Protein AF-A0A7S0AV33-F1 (afdb_monomer)

Structure (mmCIF, N/CA/C/O backbone):
data_AF-A0A7S0AV33-F1
#
_entry.id   AF-A0A7S0AV33-F1
#
loop_
_atom_site.group_PDB
_atom_site.id
_atom_site.type_symbol
_atom_site.label_atom_id
_atom_site.label_alt_id
_atom_site.label_comp_id
_atom_site.label_asym_id
_atom_site.label_entity_id
_atom_site.label_seq_id
_atom_site.pdbx_PDB_ins_code
_atom_site.Cartn_x
_atom_site.Cartn_y
_atom_site.Cartn_z
_atom_site.occupancy
_atom_site.B_iso_or_equiv
_atom_site.auth_seq_id
_atom_site.auth_comp_id
_atom_site.auth_asym_id
_atom_site.auth_atom_id
_atom_site.pdbx_PDB_model_num
ATOM 1 N N . GLY A 1 1 ? 4.029 -27.496 -44.729 1.00 34.06 1 GLY A N 1
ATOM 2 C CA . GLY A 1 1 ? 2.811 -27.668 -43.922 1.00 34.06 1 GLY A CA 1
ATOM 3 C C . GLY A 1 1 ? 3.208 -28.128 -42.543 1.00 34.06 1 GLY A C 1
ATOM 4 O O . GLY A 1 1 ? 3.910 -29.123 -42.445 1.00 34.06 1 GLY A O 1
ATOM 5 N N . LEU A 1 2 ? 2.814 -27.385 -41.512 1.00 21.17 2 LEU A N 1
ATOM 6 C CA . LEU A 1 2 ? 2.958 -27.774 -40.111 1.00 21.17 2 LEU A CA 1
ATOM 7 C C . LEU A 1 2 ? 1.644 -27.406 -39.417 1.00 21.17 2 LEU A C 1
ATOM 9 O O . LEU A 1 2 ? 1.303 -26.230 -39.329 1.00 21.17 2 LEU A O 1
ATOM 13 N N . SER A 1 3 ? 0.883 -28.421 -39.009 1.00 29.19 3 SER A N 1
ATOM 14 C CA . SER A 1 3 ? -0.286 -28.272 -38.143 1.00 29.19 3 SER A CA 1
ATOM 15 C C . SER A 1 3 ? 0.154 -28.405 -36.690 1.00 29.19 3 SER A C 1
ATOM 17 O O . SER A 1 3 ? 0.912 -29.322 -36.371 1.00 29.19 3 SER A O 1
ATOM 19 N N . MET A 1 4 ? -0.365 -27.555 -35.809 1.00 23.97 4 MET A N 1
ATOM 20 C CA . MET A 1 4 ? -0.193 -27.688 -34.364 1.00 23.97 4 MET A CA 1
ATOM 21 C C . MET A 1 4 ? -1.572 -27.745 -33.702 1.00 23.97 4 MET A C 1
ATOM 23 O O . MET A 1 4 ? -2.457 -26.956 -34.024 1.00 23.97 4 MET A O 1
ATOM 27 N N . SER A 1 5 ? -1.748 -28.746 -32.842 1.00 29.81 5 SER A N 1
ATOM 28 C CA . SER A 1 5 ? -2.994 -29.113 -32.163 1.00 29.81 5 SER A CA 1
ATOM 29 C C . SER A 1 5 ? -3.235 -28.260 -30.914 1.00 29.81 5 SER A C 1
ATOM 31 O O . SER A 1 5 ? -2.309 -28.024 -30.143 1.00 29.81 5 SER A O 1
ATOM 33 N N . LEU A 1 6 ? -4.495 -27.880 -30.683 1.00 31.56 6 LEU A N 1
ATOM 34 C CA . LEU A 1 6 ? -5.004 -27.293 -29.441 1.00 31.56 6 LEU A CA 1
ATOM 35 C C . LEU A 1 6 ? -5.687 -28.387 -28.611 1.00 31.56 6 LEU A C 1
ATOM 37 O O . LEU A 1 6 ? -6.738 -28.892 -28.999 1.00 31.56 6 LEU A O 1
ATOM 41 N N . THR A 1 7 ? -5.126 -28.728 -27.453 1.00 40.25 7 THR A N 1
ATOM 42 C CA . THR A 1 7 ? -5.822 -29.503 -26.417 1.00 40.25 7 THR A CA 1
ATOM 43 C C . THR A 1 7 ? -6.121 -28.578 -25.248 1.00 40.25 7 THR A C 1
ATOM 45 O O . THR A 1 7 ? -5.232 -28.332 -24.442 1.00 40.25 7 THR A O 1
ATOM 48 N N . GLU A 1 8 ? -7.338 -28.022 -25.221 1.00 35.53 8 GLU A N 1
ATOM 49 C CA . GLU A 1 8 ? -8.191 -27.772 -24.040 1.00 35.53 8 GLU A CA 1
ATOM 50 C C . GLU A 1 8 ? -9.262 -26.701 -24.334 1.00 35.53 8 GLU A C 1
ATOM 52 O O . GLU A 1 8 ? -9.032 -25.721 -25.042 1.00 35.53 8 GLU A O 1
ATOM 57 N N . CYS A 1 9 ? -10.474 -26.922 -23.814 1.00 35.06 9 CYS A N 1
ATOM 58 C CA . CYS A 1 9 ? -11.653 -26.088 -24.055 1.00 35.06 9 CYS A CA 1
ATOM 59 C C . CYS A 1 9 ? -11.474 -24.645 -23.542 1.00 35.06 9 CYS A C 1
ATOM 61 O O . CYS A 1 9 ? -11.146 -24.461 -22.365 1.00 35.06 9 CYS A O 1
ATOM 63 N N . PRO A 1 10 ? -11.812 -23.608 -24.334 1.00 37.78 10 PRO A N 1
ATOM 64 C CA . PRO A 1 10 ? -11.909 -22.249 -23.816 1.00 37.78 10 PRO A CA 1
ATOM 65 C C . PRO A 1 10 ? -13.084 -22.157 -22.829 1.00 37.78 10 PRO A C 1
ATOM 67 O O . PRO A 1 10 ? -14.251 -22.239 -23.212 1.00 37.78 10 PRO A O 1
ATOM 70 N N . ARG A 1 11 ? -12.791 -21.989 -21.534 1.00 33.50 11 ARG A N 1
ATOM 71 C CA . ARG A 1 11 ? -13.805 -21.628 -20.532 1.00 33.50 11 ARG A CA 1
ATOM 72 C C . ARG A 1 11 ? -14.056 -20.125 -20.595 1.00 33.50 11 ARG A C 1
ATOM 74 O O . ARG A 1 11 ? -13.209 -19.334 -20.189 1.00 33.50 11 ARG A O 1
ATOM 81 N N . ILE A 1 12 ? -15.237 -19.744 -21.072 1.00 38.09 12 ILE A N 1
ATOM 82 C CA . ILE A 1 12 ? -15.720 -18.361 -21.048 1.00 38.09 12 ILE A CA 1
ATOM 83 C C . ILE A 1 12 ? -16.264 -18.075 -19.640 1.00 38.09 12 ILE A C 1
ATOM 85 O O . ILE A 1 12 ? -17.436 -18.290 -19.348 1.00 38.09 12 ILE A O 1
ATOM 89 N N . GLY A 1 13 ? -15.377 -17.646 -18.741 1.00 40.53 13 GLY A N 1
ATOM 90 C CA . GLY A 1 13 ? -15.744 -16.799 -17.603 1.00 40.53 13 GLY A CA 1
ATOM 91 C C . GLY A 1 13 ? -15.725 -15.327 -18.028 1.00 40.53 13 GLY A C 1
ATOM 92 O O . GLY A 1 13 ? -15.300 -15.011 -19.136 1.00 40.53 13 GLY A O 1
ATOM 93 N N . SER A 1 14 ? -16.126 -14.408 -17.149 1.00 28.97 14 SER A N 1
ATOM 94 C CA . SER A 1 14 ? -16.150 -12.945 -17.367 1.00 28.97 14 SER A CA 1
ATOM 95 C C . SER A 1 14 ? -14.784 -12.288 -17.674 1.00 28.97 14 SER A C 1
ATOM 97 O O . SER A 1 14 ? -14.669 -11.065 -17.692 1.00 28.97 14 SER A O 1
ATOM 99 N N . THR A 1 15 ? -13.745 -13.079 -17.943 1.00 33.59 15 THR A N 1
ATOM 100 C CA . THR A 1 15 ? -12.406 -12.660 -18.353 1.00 33.59 15 THR A CA 1
ATOM 101 C C . THR A 1 15 ? -11.917 -13.546 -19.506 1.00 33.59 15 THR A C 1
ATOM 103 O O . THR A 1 15 ? -11.514 -14.693 -19.319 1.00 33.59 15 THR A O 1
ATOM 106 N N . LEU A 1 16 ? -11.934 -13.015 -20.733 1.00 38.81 16 LEU A N 1
ATOM 107 C CA . LEU A 1 16 ? -11.324 -13.666 -21.893 1.00 38.81 16 LEU A CA 1
ATOM 108 C C . LEU A 1 16 ? -9.798 -13.503 -21.793 1.00 38.81 16 LEU A C 1
ATOM 110 O O . LEU A 1 16 ? -9.252 -12.443 -22.085 1.00 38.81 16 LEU A O 1
ATOM 114 N N . SER A 1 17 ? -9.105 -14.538 -21.317 1.00 41.84 17 SER A N 1
ATOM 115 C CA . SER A 1 17 ? -7.640 -14.603 -21.314 1.00 41.84 17 SER A CA 1
ATOM 116 C C . SER A 1 17 ? -7.197 -15.554 -22.416 1.00 41.84 17 SER A C 1
ATOM 118 O O . SER A 1 17 ? -7.321 -16.766 -22.270 1.00 41.84 17 SER A O 1
ATOM 120 N N . VAL A 1 18 ? -6.650 -15.017 -23.505 1.00 45.38 18 VAL A N 1
ATOM 121 C CA . VAL A 1 18 ? -5.918 -15.829 -24.483 1.00 45.38 18 VAL A CA 1
ATOM 122 C C . VAL A 1 18 ? -4.533 -16.117 -23.894 1.00 45.38 18 VAL A C 1
ATOM 124 O O . VAL A 1 18 ? -3.805 -15.196 -23.511 1.00 45.38 18 VAL A O 1
ATOM 127 N N . PHE A 1 19 ? -4.220 -17.398 -23.698 1.00 42.81 19 PHE A N 1
ATOM 128 C CA . PHE A 1 19 ? -3.045 -17.848 -22.942 1.00 42.81 19 PHE A CA 1
ATOM 129 C C . PHE A 1 19 ? -1.762 -17.954 -23.778 1.00 42.81 19 PHE A C 1
ATOM 131 O O . PHE A 1 19 ? -0.689 -18.050 -23.187 1.00 42.81 19 PHE A O 1
ATOM 138 N N . ASP A 1 20 ? -1.843 -17.853 -25.107 1.00 52.41 20 ASP A N 1
ATOM 139 C CA . ASP A 1 20 ? -0.677 -17.858 -25.995 1.00 52.41 20 ASP A CA 1
ATOM 140 C C . ASP A 1 20 ? -0.909 -16.989 -27.245 1.00 52.41 20 ASP A C 1
ATOM 142 O O . ASP A 1 20 ? -2.047 -16.642 -27.566 1.00 52.41 20 ASP A O 1
ATOM 146 N N . SER A 1 21 ? 0.166 -16.581 -27.926 1.00 56.47 21 SER A N 1
ATOM 147 C CA . SER A 1 21 ? 0.081 -15.769 -29.144 1.00 56.47 21 SER A CA 1
ATOM 148 C C . SER A 1 21 ? -0.714 -16.508 -30.217 1.00 56.47 21 SER A C 1
ATOM 150 O O . SER A 1 21 ? -0.334 -17.608 -30.612 1.00 56.47 21 SER A O 1
ATOM 152 N N . PHE A 1 22 ? -1.782 -15.893 -30.719 1.00 62.91 22 PHE A N 1
ATOM 153 C CA . PHE A 1 22 ? -2.463 -16.356 -31.921 1.00 62.91 22 PHE A CA 1
ATOM 154 C C . PHE A 1 22 ? -2.150 -15.381 -33.053 1.00 62.91 22 PHE A C 1
ATOM 156 O O . PHE A 1 22 ? -2.257 -14.166 -32.887 1.00 62.91 22 PHE A O 1
ATOM 163 N N . CYS A 1 23 ? -1.733 -15.915 -34.195 1.00 68.31 23 CYS A N 1
ATOM 164 C CA . CYS A 1 23 ? -1.549 -15.139 -35.411 1.00 68.31 23 CYS A CA 1
ATOM 165 C C . CYS A 1 23 ? -2.767 -15.386 -36.297 1.00 68.31 23 CYS A C 1
ATOM 167 O O . CYS A 1 23 ? -3.032 -16.529 -36.664 1.00 68.31 23 CYS A O 1
ATOM 169 N N . ILE A 1 24 ? -3.503 -14.328 -36.630 1.00 78.56 24 ILE A N 1
ATOM 170 C CA . ILE A 1 24 ? -4.486 -14.374 -37.712 1.00 78.56 24 ILE A CA 1
ATOM 171 C C . ILE A 1 24 ? -3.727 -13.993 -38.981 1.00 78.56 24 ILE A C 1
ATOM 173 O O . ILE A 1 24 ? -3.181 -12.895 -39.054 1.00 78.56 24 ILE A O 1
ATOM 177 N N . GLY A 1 25 ? -3.630 -14.914 -39.940 1.00 73.56 25 GLY A N 1
ATOM 178 C CA . GLY A 1 25 ? -3.071 -14.591 -41.251 1.00 73.56 25 GLY A CA 1
ATOM 179 C C . GLY A 1 25 ? -3.944 -13.576 -41.990 1.00 73.56 25 GLY A C 1
ATOM 180 O O . GLY A 1 25 ? -5.136 -13.455 -41.714 1.00 73.56 25 GLY A O 1
ATOM 181 N N . GLU A 1 26 ? -3.367 -12.860 -42.948 1.00 76.00 26 GLU A N 1
ATOM 182 C CA . GLU A 1 26 ? -4.120 -11.938 -43.800 1.00 76.00 26 GLU A CA 1
ATOM 183 C C . GLU A 1 26 ? -5.315 -12.657 -44.457 1.00 76.00 26 GLU A C 1
ATOM 185 O O . GLU A 1 26 ? -5.186 -13.773 -44.966 1.00 76.00 26 GLU A O 1
ATOM 190 N N . GLY A 1 27 ? -6.509 -12.064 -44.358 1.00 81.44 27 GLY A N 1
ATOM 191 C CA . GLY A 1 27 ? -7.757 -12.655 -44.856 1.00 81.44 27 GLY A CA 1
ATOM 192 C C . GLY A 1 27 ? -8.298 -13.844 -44.048 1.00 81.44 27 GLY A C 1
ATOM 193 O O . GLY A 1 27 ? -9.350 -14.385 -44.392 1.00 81.44 27 GLY A O 1
ATOM 194 N N . GLN A 1 28 ? -7.629 -14.263 -42.969 1.00 85.62 28 GLN A N 1
ATOM 195 C CA . GLN A 1 28 ? -8.148 -15.299 -42.081 1.00 85.62 28 GLN A CA 1
ATOM 196 C C . GLN A 1 28 ? -9.121 -14.705 -41.062 1.00 85.62 28 GLN A C 1
ATOM 198 O O . GLN A 1 28 ? -8.945 -13.598 -40.552 1.00 85.62 28 GLN A O 1
ATOM 203 N N . ALA A 1 29 ? -10.159 -15.475 -40.745 1.00 89.69 29 ALA A N 1
ATOM 204 C CA . ALA A 1 29 ? -11.128 -15.120 -39.725 1.00 89.69 29 ALA A CA 1
ATOM 205 C C . ALA A 1 29 ? -11.358 -16.307 -38.788 1.00 89.69 29 ALA A C 1
ATOM 207 O O . ALA A 1 29 ? -11.578 -17.436 -39.231 1.00 89.69 29 ALA A O 1
ATOM 208 N N . ILE A 1 30 ? -11.327 -16.048 -37.485 1.00 88.88 30 ILE A N 1
ATOM 209 C CA . ILE A 1 30 ? -11.656 -17.027 -36.454 1.00 88.88 30 ILE A CA 1
ATOM 210 C C . ILE A 1 30 ? -13.161 -16.951 -36.221 1.00 88.88 30 ILE A C 1
ATOM 212 O O . ILE A 1 30 ? -13.663 -15.974 -35.667 1.00 88.88 30 ILE A O 1
ATOM 216 N N . LYS A 1 31 ? -13.881 -17.989 -36.645 1.00 90.50 31 LYS A N 1
ATOM 217 C CA . LYS A 1 31 ? -15.324 -18.109 -36.424 1.00 90.50 31 LYS A CA 1
ATOM 218 C C . LYS A 1 31 ? -15.596 -18.859 -35.123 1.00 90.50 31 LYS A C 1
ATOM 220 O O . LYS A 1 31 ? -15.084 -19.951 -34.899 1.00 90.50 31 LYS A O 1
ATOM 225 N N . MET A 1 32 ? -16.433 -18.270 -34.289 1.00 88.50 32 MET A N 1
ATOM 226 C CA . MET A 1 32 ? -16.989 -18.821 -33.060 1.00 88.50 32 MET A CA 1
ATOM 227 C C . MET A 1 32 ? -18.525 -18.765 -33.162 1.00 88.50 32 MET A C 1
ATOM 229 O O . MET A 1 32 ? -19.055 -17.998 -33.968 1.00 88.50 32 MET A O 1
ATOM 233 N N . PRO A 1 33 ? -19.283 -19.555 -32.382 1.00 89.94 33 PRO A N 1
ATOM 234 C CA . PRO A 1 33 ? -20.743 -19.478 -32.394 1.00 89.94 33 PRO A CA 1
ATOM 235 C C . PRO A 1 33 ? -21.231 -18.046 -32.108 1.00 89.94 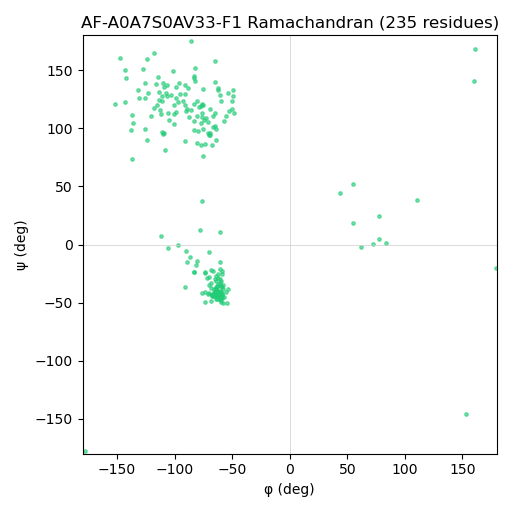33 PRO A C 1
ATOM 237 O O . PRO A 1 33 ? -21.047 -17.532 -31.006 1.00 89.94 33 PRO A O 1
ATOM 240 N N . GLY A 1 34 ? -21.807 -17.392 -33.122 1.00 86.88 34 GLY A N 1
ATOM 241 C CA . GLY A 1 34 ? -22.296 -16.010 -33.048 1.00 86.88 34 GLY A CA 1
ATOM 242 C C . GLY A 1 34 ? -21.224 -14.917 -33.126 1.00 86.88 34 GLY A C 1
ATOM 243 O O . GLY A 1 34 ? -21.576 -13.750 -33.001 1.00 86.88 34 GLY A O 1
ATOM 244 N N . TRP A 1 35 ? -19.946 -15.249 -33.342 1.00 89.44 35 TRP A N 1
ATOM 245 C CA . TRP A 1 35 ? -18.842 -14.281 -33.347 1.00 89.44 35 TRP A CA 1
ATOM 246 C C . TRP A 1 35 ? -17.794 -14.589 -34.416 1.00 89.44 35 TRP A C 1
ATOM 248 O O . TRP A 1 35 ? -17.447 -15.739 -34.651 1.00 89.44 35 TRP A O 1
ATOM 258 N N . THR A 1 36 ? -17.226 -13.559 -35.026 1.00 91.56 36 THR A N 1
ATOM 259 C CA . THR A 1 36 ? -16.115 -13.655 -35.972 1.00 91.56 36 THR A CA 1
ATOM 260 C C . THR A 1 36 ? -15.038 -12.650 -35.583 1.00 91.56 36 THR A C 1
ATOM 262 O O . THR A 1 36 ? -15.318 -11.465 -35.424 1.00 91.56 36 THR A O 1
ATOM 265 N N . LEU A 1 37 ? -13.811 -13.134 -35.411 1.00 90.94 37 LEU A N 1
ATOM 266 C CA . LEU A 1 37 ? -12.607 -12.322 -35.252 1.00 90.94 37 LEU A CA 1
ATOM 267 C C . LEU A 1 37 ? -11.884 -12.251 -36.589 1.00 90.94 37 LEU A C 1
ATOM 269 O O . LEU A 1 37 ? -11.550 -13.299 -37.137 1.00 90.94 37 LEU A O 1
ATOM 273 N N . SER A 1 38 ? -11.587 -11.059 -37.088 1.00 91.75 38 SER A N 1
ATOM 274 C CA . SER A 1 38 ? -10.819 -10.893 -38.324 1.00 91.75 38 SER A CA 1
ATOM 275 C C . SER A 1 38 ? -9.872 -9.703 -38.245 1.00 91.75 38 SER A C 1
ATOM 277 O O . SER A 1 38 ? -10.148 -8.714 -37.562 1.00 91.75 38 SER A O 1
ATOM 279 N N . TRP A 1 39 ? -8.759 -9.803 -38.967 1.00 89.00 39 TRP A N 1
ATOM 280 C CA . TRP A 1 39 ? -7.891 -8.669 -39.259 1.00 89.00 39 TRP A CA 1
ATOM 281 C C . TRP A 1 39 ? -8.311 -8.051 -40.592 1.00 89.00 39 TRP A C 1
ATOM 283 O O . TRP A 1 39 ? -8.371 -8.750 -41.603 1.00 89.00 39 TRP A O 1
ATOM 293 N N . ASP A 1 40 ? -8.630 -6.760 -40.578 1.00 87.19 40 ASP A N 1
ATOM 294 C CA . ASP A 1 40 ? -8.923 -5.975 -41.774 1.00 87.19 40 ASP A CA 1
ATOM 295 C C . ASP A 1 40 ? -7.684 -5.152 -42.126 1.00 87.19 40 ASP A C 1
ATOM 297 O O . ASP A 1 40 ? -7.377 -4.160 -41.458 1.00 87.19 40 ASP A O 1
ATOM 301 N N . ASP A 1 41 ? -6.965 -5.598 -43.154 1.00 85.38 41 ASP A N 1
ATOM 302 C CA . ASP A 1 41 ? -5.699 -4.996 -43.563 1.00 85.38 41 ASP A CA 1
ATOM 303 C C . ASP A 1 41 ? -5.879 -3.586 -44.144 1.00 85.38 41 ASP A C 1
ATOM 305 O O . ASP A 1 41 ? -5.065 -2.698 -43.888 1.00 85.38 41 ASP A O 1
ATOM 309 N N . ALA A 1 42 ? -7.003 -3.327 -44.820 1.00 87.31 42 ALA A N 1
ATOM 310 C CA . ALA A 1 42 ? -7.289 -2.013 -45.392 1.00 87.31 42 ALA A CA 1
ATOM 311 C C . ALA A 1 42 ? -7.442 -0.943 -44.304 1.00 87.31 42 ALA A C 1
ATOM 313 O O . ALA A 1 42 ? -7.012 0.197 -44.470 1.00 87.31 42 ALA A O 1
ATOM 314 N N . LEU A 1 43 ? -8.041 -1.321 -43.173 1.00 83.94 43 LEU A N 1
ATOM 315 C CA . LEU A 1 43 ? -8.242 -0.434 -42.029 1.00 83.94 43 LEU A CA 1
ATOM 316 C C . LEU A 1 43 ? -7.162 -0.583 -40.949 1.00 83.94 43 LEU A C 1
ATOM 318 O O . LEU A 1 43 ? -7.240 0.110 -39.932 1.00 83.94 43 LEU A O 1
ATOM 322 N N . GLN A 1 44 ? -6.190 -1.485 -41.142 1.00 86.69 44 GLN A N 1
ATOM 323 C CA . GLN A 1 44 ? -5.219 -1.901 -40.121 1.00 86.69 44 GLN A CA 1
ATOM 324 C C . GLN A 1 44 ? -5.907 -2.140 -38.767 1.00 86.69 44 GLN A C 1
ATOM 326 O O . GLN A 1 44 ? -5.471 -1.648 -37.721 1.00 86.69 44 GLN A O 1
ATOM 331 N N . SER A 1 45 ? -7.058 -2.820 -38.804 1.00 84.75 45 SER A N 1
ATOM 332 C CA . SER A 1 45 ? -7.971 -2.905 -37.665 1.00 84.75 45 SER A CA 1
ATOM 333 C C . SER A 1 45 ? -8.299 -4.340 -37.297 1.00 84.75 45 SER A C 1
ATOM 335 O O . SER A 1 45 ? -8.561 -5.191 -38.148 1.00 84.75 45 SER A O 1
ATOM 337 N N . PHE A 1 46 ? -8.335 -4.594 -35.994 1.00 86.00 46 PHE A N 1
ATOM 338 C CA . PHE A 1 46 ? -8.810 -5.855 -35.453 1.00 86.00 46 PHE A CA 1
ATOM 339 C C . PHE A 1 46 ? -10.311 -5.748 -35.180 1.00 86.00 46 PHE A C 1
ATOM 341 O O . PHE A 1 46 ? -10.734 -4.893 -34.396 1.00 86.00 46 PHE A O 1
ATOM 348 N N . GLN A 1 47 ? -11.114 -6.596 -35.825 1.00 89.44 47 GLN A N 1
ATOM 349 C CA . GLN A 1 47 ? -12.574 -6.525 -35.777 1.00 89.44 47 GLN A CA 1
ATOM 350 C C . GLN A 1 47 ? -13.168 -7.736 -35.059 1.00 89.44 47 GLN A C 1
ATOM 352 O O . GLN A 1 47 ? -12.850 -8.887 -35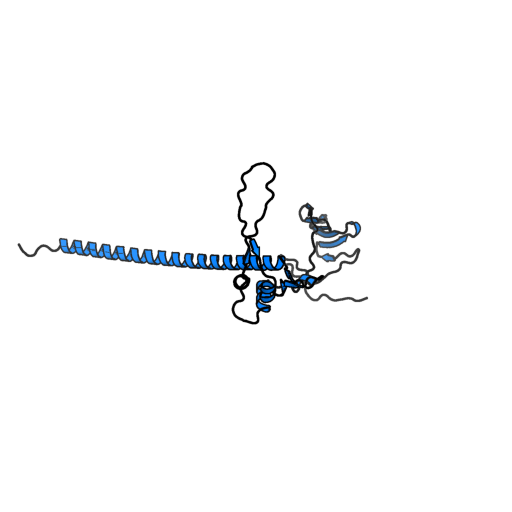.360 1.00 89.44 47 GLN A O 1
ATOM 357 N N . PHE A 1 48 ? -14.077 -7.453 -34.129 1.00 90.25 48 PHE A N 1
ATOM 358 C CA . PHE A 1 48 ? -14.967 -8.427 -33.515 1.00 90.25 48 PHE A CA 1
ATOM 359 C C . PHE A 1 48 ? -16.356 -8.202 -34.108 1.00 90.25 48 PHE A C 1
ATOM 361 O O . PHE A 1 48 ? -16.962 -7.158 -33.868 1.00 90.25 48 PHE A O 1
ATOM 368 N N . VAL A 1 49 ? -16.854 -9.162 -34.884 1.00 91.00 49 VAL A N 1
ATOM 369 C CA . VAL A 1 49 ? -18.178 -9.113 -35.516 1.00 91.00 49 VAL A CA 1
ATOM 370 C C . VAL A 1 49 ? -19.066 -10.167 -34.865 1.00 91.00 49 VAL A C 1
ATOM 372 O O . VAL A 1 49 ? -18.813 -11.359 -35.000 1.00 91.00 49 VAL A O 1
ATOM 375 N N . GLY A 1 50 ? -20.087 -9.744 -34.130 1.00 89.81 50 GLY A N 1
ATOM 376 C CA . GLY A 1 50 ? -21.132 -10.624 -33.618 1.00 89.81 50 GLY A CA 1
ATOM 377 C C . GLY A 1 50 ? -22.261 -10.760 -34.638 1.00 89.81 50 GLY A C 1
ATOM 378 O O . GLY A 1 50 ? -22.708 -9.752 -35.172 1.00 89.81 50 GLY A O 1
ATOM 379 N N . ASN A 1 51 ? -22.748 -11.972 -34.889 1.00 87.88 51 ASN A N 1
ATOM 380 C CA . ASN A 1 51 ? -23.958 -12.199 -35.680 1.00 87.88 51 ASN A CA 1
ATOM 381 C C . ASN A 1 51 ? -25.050 -12.724 -34.745 1.00 87.88 51 ASN A C 1
ATOM 383 O O . ASN A 1 51 ? -25.086 -13.909 -34.405 1.00 87.88 51 ASN A O 1
ATOM 387 N N . PHE A 1 52 ? -25.902 -11.810 -34.284 1.00 83.38 52 PHE A N 1
ATOM 388 C CA . PHE A 1 52 ? -27.027 -12.114 -33.406 1.00 83.38 52 PHE A CA 1
ATOM 389 C C . PHE A 1 52 ? -28.316 -11.680 -34.096 1.00 83.38 52 PHE A C 1
ATOM 391 O O . PHE A 1 52 ? -28.572 -10.493 -34.255 1.00 83.38 52 PHE A O 1
ATOM 398 N N . GLY A 1 53 ? -29.138 -12.648 -34.508 1.00 83.81 53 GLY A N 1
ATOM 399 C CA . GLY A 1 53 ? -30.429 -12.362 -35.141 1.00 83.81 53 GLY A CA 1
ATOM 400 C C . GLY A 1 53 ? -30.346 -11.932 -36.611 1.00 83.81 53 GLY A C 1
ATOM 401 O O . GLY A 1 53 ? -31.253 -11.260 -37.089 1.00 83.81 53 GLY A O 1
ATOM 402 N N . GLY A 1 54 ? -29.284 -12.312 -37.332 1.00 85.94 54 GLY A N 1
ATOM 403 C CA . GLY A 1 54 ? -29.149 -12.057 -38.772 1.00 85.94 54 GLY A CA 1
ATOM 404 C C . GLY A 1 54 ? -28.622 -10.668 -39.136 1.00 85.94 54 GLY A C 1
ATOM 405 O O . GLY A 1 54 ? -28.467 -10.380 -40.320 1.00 85.94 54 GLY A O 1
ATOM 406 N N . SER A 1 55 ? -28.314 -9.826 -38.147 1.00 87.12 55 SER A N 1
ATOM 407 C CA . SER A 1 55 ? -27.569 -8.584 -38.339 1.00 87.12 55 SER A CA 1
ATOM 408 C C . SER A 1 55 ? -26.144 -8.726 -37.808 1.00 87.12 55 SER A C 1
ATOM 410 O O . SER A 1 55 ? -25.901 -9.281 -36.732 1.00 87.12 55 SER A O 1
ATOM 412 N N . ASP A 1 56 ? -25.192 -8.211 -38.583 1.00 87.94 56 ASP A N 1
ATOM 413 C CA . ASP A 1 56 ? -23.807 -8.102 -38.151 1.00 87.94 56 ASP A CA 1
ATOM 414 C C . ASP A 1 56 ? -23.671 -6.882 -37.234 1.00 87.94 56 ASP A C 1
ATOM 416 O O . ASP A 1 56 ? -23.903 -5.738 -37.630 1.00 87.94 56 ASP A O 1
ATOM 420 N N . PHE A 1 57 ? -23.278 -7.124 -35.990 1.00 86.19 57 PHE A N 1
ATOM 421 C CA . PHE A 1 57 ? -22.974 -6.103 -34.998 1.00 86.19 57 PHE A CA 1
ATOM 422 C C . PHE A 1 57 ? -21.466 -6.080 -34.745 1.00 86.19 57 PHE A C 1
ATOM 424 O O . PHE A 1 57 ? -20.843 -7.128 -34.598 1.00 86.19 57 PHE A O 1
ATOM 431 N N . ARG A 1 58 ? -20.859 -4.890 -34.677 1.00 86.69 58 ARG A N 1
ATOM 432 C CA . ARG A 1 58 ? -19.416 -4.707 -34.432 1.00 86.69 58 ARG A CA 1
ATOM 433 C C . ARG A 1 58 ? -19.177 -4.143 -33.029 1.00 86.69 58 ARG A C 1
ATOM 435 O O . ARG A 1 58 ? -19.018 -2.935 -32.876 1.00 86.69 58 ARG A O 1
ATOM 442 N N . PRO A 1 59 ? -19.189 -4.983 -31.986 1.00 80.75 59 PRO A N 1
ATOM 443 C CA . PRO A 1 59 ? -19.010 -4.537 -30.606 1.00 80.75 59 PRO A CA 1
ATOM 444 C C . PRO A 1 59 ? -17.631 -3.950 -30.333 1.00 80.75 59 PRO A C 1
ATOM 446 O O . PRO A 1 59 ? -17.521 -3.105 -29.447 1.00 80.75 59 PRO A O 1
ATOM 449 N N . LEU A 1 60 ? -16.597 -4.410 -31.047 1.00 83.88 60 LEU A N 1
ATOM 450 C CA . LEU A 1 60 ? -15.223 -3.984 -30.820 1.00 83.88 60 LEU A CA 1
ATOM 451 C C . LEU A 1 60 ? -14.442 -3.871 -32.134 1.00 83.88 60 LEU A C 1
ATOM 453 O O . LEU A 1 60 ? -14.301 -4.850 -32.866 1.00 83.88 60 LEU A O 1
ATOM 457 N N . ALA A 1 61 ? -13.902 -2.685 -32.400 1.00 83.62 61 ALA A N 1
ATOM 458 C CA . ALA A 1 61 ? -12.889 -2.450 -33.423 1.00 83.62 61 ALA A CA 1
ATOM 459 C C . ALA A 1 61 ? -11.688 -1.761 -32.773 1.00 83.62 61 ALA A C 1
ATOM 461 O O . ALA A 1 61 ? -11.860 -0.746 -32.100 1.00 83.62 61 ALA A O 1
ATOM 462 N N . ILE A 1 62 ? -10.489 -2.314 -32.941 1.00 80.81 62 ILE A N 1
ATOM 463 C CA . ILE A 1 62 ? -9.249 -1.746 -32.396 1.00 80.81 62 ILE A CA 1
ATOM 464 C C . ILE A 1 62 ? -8.384 -1.291 -33.568 1.00 80.81 62 ILE A C 1
ATOM 466 O O . ILE A 1 62 ? -8.069 -2.095 -34.444 1.00 80.81 62 ILE A O 1
ATOM 470 N N . THR A 1 63 ? -7.999 -0.019 -33.568 1.00 80.94 63 THR A N 1
ATOM 471 C CA . THR A 1 63 ? -7.065 0.592 -34.519 1.00 80.94 63 THR A CA 1
ATOM 472 C C . THR A 1 63 ? -5.827 1.106 -33.771 1.00 80.94 63 THR A C 1
ATOM 474 O O . THR A 1 63 ? -5.855 1.264 -32.548 1.00 80.94 63 THR A O 1
ATOM 477 N N . PRO A 1 64 ? -4.720 1.417 -34.467 1.00 72.75 64 PRO A N 1
ATOM 478 C CA . PRO A 1 64 ? -3.532 1.987 -33.826 1.00 72.75 64 PRO A CA 1
ATOM 479 C C . PRO A 1 64 ? -3.773 3.336 -33.122 1.00 72.75 64 PRO A C 1
ATOM 481 O O . PRO A 1 64 ? -3.000 3.715 -32.246 1.00 72.75 64 PRO A O 1
ATOM 484 N N . VAL A 1 65 ? -4.834 4.058 -33.504 1.00 75.75 65 VAL A N 1
ATOM 485 C CA . VAL A 1 65 ? -5.158 5.418 -33.025 1.00 75.75 65 VAL A CA 1
ATOM 486 C C . VAL A 1 65 ? -6.333 5.414 -32.027 1.00 75.75 65 VAL A C 1
ATOM 488 O O . VAL A 1 65 ? -6.696 6.447 -31.470 1.00 75.75 65 VAL A O 1
ATOM 491 N N . GLY A 1 66 ? -6.947 4.257 -31.764 1.00 75.69 66 GLY A N 1
ATOM 492 C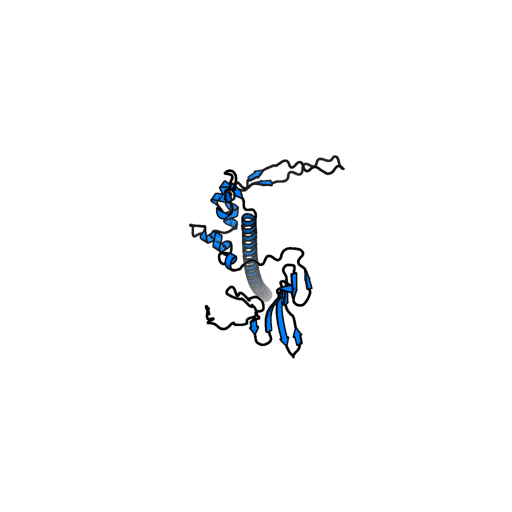 CA . GLY A 1 66 ? -8.085 4.151 -30.850 1.00 75.69 66 GLY A CA 1
ATOM 493 C C . GLY A 1 66 ? -8.990 2.974 -31.180 1.00 75.69 66 GLY A C 1
ATOM 494 O O . GLY A 1 66 ? -8.537 1.922 -31.625 1.00 75.69 66 GLY A O 1
ATOM 495 N N . GLY A 1 67 ? -10.292 3.123 -30.959 1.00 80.44 67 GLY A N 1
ATOM 496 C CA . GLY A 1 67 ? -11.226 2.064 -31.309 1.00 80.44 67 GLY A CA 1
ATOM 497 C C . GLY A 1 67 ? -12.684 2.393 -31.040 1.00 80.44 67 GLY A C 1
ATOM 498 O O . GLY A 1 67 ? -13.048 3.476 -30.580 1.00 80.44 67 GLY A O 1
ATOM 499 N N . GLN A 1 68 ? -13.535 1.415 -31.319 1.00 78.50 68 GLN A N 1
ATOM 500 C CA . GLN A 1 68 ? -14.954 1.458 -31.004 1.00 78.50 68 GLN A CA 1
ATOM 501 C C . GLN A 1 68 ? -15.253 0.324 -30.028 1.00 78.50 68 GLN A C 1
ATOM 503 O O . GLN A 1 68 ? -15.034 -0.824 -30.381 1.00 78.50 68 GLN A O 1
ATOM 508 N N . LEU A 1 69 ? -15.705 0.630 -28.808 1.00 76.25 69 LEU A N 1
ATOM 509 C CA . LEU A 1 69 ? -16.207 -0.347 -27.830 1.00 76.25 69 LEU A CA 1
ATOM 510 C C . LEU A 1 69 ? -17.459 0.246 -27.185 1.00 76.25 69 LEU A C 1
ATOM 512 O O . LEU A 1 69 ? -17.347 1.102 -26.313 1.00 76.25 69 LEU A O 1
ATOM 516 N N . HIS A 1 70 ? -18.647 -0.146 -27.658 1.00 61.84 70 HIS A N 1
ATOM 517 C CA . HIS A 1 70 ? -19.934 0.451 -27.242 1.00 61.84 70 HIS A CA 1
ATOM 518 C C . HIS A 1 70 ? -20.032 1.992 -27.401 1.00 61.84 70 HIS A C 1
ATOM 520 O O . HIS A 1 70 ? -20.897 2.633 -26.810 1.00 61.84 70 HIS A O 1
ATOM 526 N N . GLY A 1 71 ? -19.161 2.581 -28.223 1.00 67.94 71 GLY A N 1
ATOM 527 C CA . GLY A 1 71 ? -18.986 4.018 -28.440 1.00 67.94 71 GLY A CA 1
ATOM 528 C C . GLY A 1 71 ? -17.613 4.284 -29.065 1.00 67.94 71 GLY A C 1
ATOM 529 O O . GLY A 1 71 ? -16.787 3.372 -29.135 1.00 67.94 71 GLY A O 1
ATOM 530 N N . THR A 1 72 ? -17.359 5.497 -29.554 1.00 65.44 72 THR A N 1
ATOM 531 C CA . THR A 1 72 ? -16.034 5.900 -30.059 1.00 65.44 72 THR A CA 1
ATOM 532 C C . THR A 1 72 ? -15.150 6.325 -28.894 1.00 65.44 72 THR A C 1
ATOM 534 O O . THR A 1 72 ? -15.499 7.268 -28.184 1.00 65.44 72 THR A O 1
ATOM 537 N N . TRP A 1 73 ? -14.005 5.669 -28.705 1.00 70.00 73 TRP A N 1
ATOM 538 C CA . TRP A 1 73 ? -12.965 6.156 -27.802 1.00 70.00 73 TRP A CA 1
ATOM 539 C C . TRP A 1 73 ? -11.755 6.588 -28.631 1.00 70.00 73 TRP A C 1
ATOM 541 O O . TRP A 1 73 ? -11.222 5.822 -29.436 1.00 70.00 73 TRP A O 1
ATOM 551 N N . SER A 1 74 ? -11.347 7.842 -28.457 1.00 64.44 74 SER A N 1
ATOM 552 C CA . SER A 1 74 ? -10.114 8.382 -29.022 1.00 64.44 74 SER A CA 1
ATOM 553 C C . SER A 1 74 ? -9.032 8.368 -27.949 1.00 64.44 74 SER A C 1
ATOM 555 O O . SER A 1 74 ? -9.279 8.742 -26.801 1.00 64.44 74 SER A O 1
ATOM 557 N N . ALA A 1 75 ? -7.831 7.928 -28.312 1.00 64.12 75 ALA A N 1
ATOM 558 C CA . ALA A 1 75 ? -6.655 8.088 -27.476 1.00 64.12 75 ALA A CA 1
ATOM 559 C C . ALA A 1 75 ? -5.704 9.058 -28.176 1.00 64.12 75 ALA A C 1
ATOM 561 O O . ALA A 1 75 ? -5.157 8.743 -29.227 1.00 64.12 75 ALA A O 1
ATOM 562 N N . ASP A 1 76 ? -5.466 10.218 -27.565 1.00 67.31 76 ASP A N 1
ATOM 563 C CA . ASP A 1 76 ? -4.527 11.220 -28.096 1.00 67.31 76 ASP A CA 1
ATOM 564 C C . ASP A 1 76 ? -3.058 10.761 -28.004 1.00 67.31 76 ASP A C 1
ATOM 566 O O . ASP A 1 76 ? -2.146 11.426 -28.491 1.00 67.31 76 ASP A O 1
ATOM 570 N N . SER A 1 77 ? -2.809 9.616 -27.362 1.00 67.75 77 SER A N 1
ATOM 571 C CA . SER A 1 77 ? -1.484 9.027 -27.188 1.00 67.75 77 SER A CA 1
ATOM 572 C C . SER A 1 77 ? -1.465 7.573 -27.645 1.00 67.75 77 SER A C 1
ATOM 574 O O . SER A 1 77 ? -2.480 6.879 -27.576 1.00 67.75 77 SER A O 1
ATOM 576 N N . ILE A 1 78 ? -0.289 7.121 -28.095 1.00 62.06 78 ILE A N 1
ATOM 577 C CA . ILE A 1 78 ? -0.056 5.756 -28.575 1.00 62.06 78 ILE A CA 1
ATOM 578 C C . ILE A 1 78 ? -0.531 4.763 -27.515 1.00 62.06 78 ILE A C 1
ATOM 580 O O . ILE A 1 78 ? 0.050 4.651 -26.430 1.00 62.06 78 ILE A O 1
ATOM 584 N N . VAL A 1 79 ? -1.565 4.000 -27.861 1.00 55.56 79 VAL A N 1
ATOM 585 C CA . VAL A 1 79 ? -2.008 2.858 -27.069 1.00 55.56 79 VAL A CA 1
ATOM 586 C C . VAL A 1 79 ? -0.941 1.781 -27.212 1.00 55.56 79 VAL A C 1
ATOM 588 O O . VAL A 1 79 ? -0.906 1.018 -28.174 1.00 55.56 79 VAL A O 1
ATOM 591 N N . SER A 1 80 ? -0.003 1.750 -26.266 1.00 55.28 80 SER A N 1
ATOM 592 C CA . SER A 1 80 ? 1.043 0.735 -26.257 1.00 55.28 80 SER A CA 1
ATOM 593 C C . SER A 1 80 ? 0.435 -0.620 -25.888 1.00 55.28 80 SER A C 1
ATOM 595 O O . SER A 1 80 ? 0.110 -0.890 -24.727 1.00 55.28 80 SER A O 1
ATOM 597 N N . ALA A 1 81 ? 0.285 -1.493 -26.884 1.00 59.91 81 ALA A N 1
ATOM 598 C CA . ALA A 1 81 ? -0.008 -2.901 -26.670 1.00 59.91 81 ALA A CA 1
ATOM 599 C C . ALA A 1 81 ? 1.231 -3.567 -26.055 1.00 59.91 81 ALA A C 1
ATOM 601 O O . ALA A 1 81 ? 2.195 -3.919 -26.730 1.00 59.91 81 ALA A O 1
ATOM 602 N N . SER A 1 82 ? 1.240 -3.683 -24.730 1.00 52.69 82 SER A N 1
ATOM 603 C CA . SER A 1 82 ? 2.372 -4.263 -24.017 1.00 52.69 82 SER A CA 1
ATOM 604 C C . SER A 1 82 ? 2.264 -5.790 -24.012 1.00 52.69 82 SER A C 1
ATOM 606 O O . SER A 1 82 ? 1.430 -6.357 -23.296 1.00 52.69 82 SER A O 1
ATOM 608 N N . ASP A 1 83 ? 3.115 -6.427 -24.821 1.00 65.12 83 ASP A N 1
ATOM 609 C CA . ASP A 1 83 ? 3.209 -7.878 -25.002 1.00 65.12 83 ASP A CA 1
ATOM 610 C C . ASP A 1 83 ? 3.311 -8.615 -23.653 1.00 65.12 83 ASP A C 1
ATOM 612 O O . ASP A 1 83 ? 4.199 -8.371 -22.829 1.00 65.12 83 ASP A O 1
ATOM 616 N N . ARG A 1 84 ? 2.385 -9.552 -23.420 1.00 61.97 84 ARG A N 1
ATOM 617 C CA .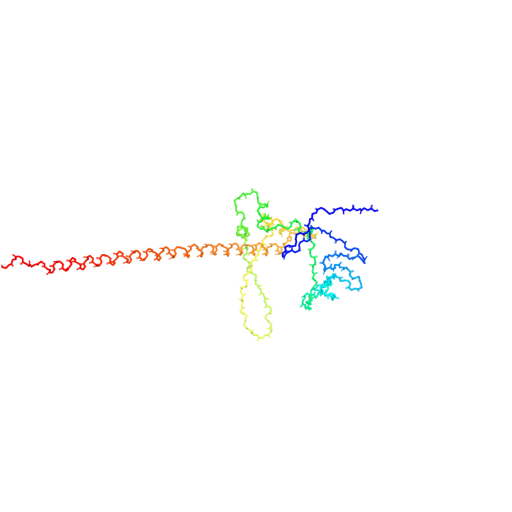 ARG A 1 84 ? 2.338 -10.380 -22.209 1.00 61.97 84 ARG A CA 1
ATOM 618 C C . ARG A 1 84 ? 3.586 -11.252 -22.060 1.00 61.97 84 ARG A C 1
ATOM 620 O O . ARG A 1 84 ? 3.983 -11.505 -20.925 1.00 61.97 84 ARG A O 1
ATOM 627 N N . ARG A 1 85 ? 4.240 -11.655 -23.156 1.00 66.44 85 ARG A N 1
ATOM 628 C CA . ARG A 1 85 ? 5.492 -12.435 -23.133 1.00 66.44 85 ARG A CA 1
ATOM 629 C C . ARG A 1 85 ? 6.627 -11.638 -22.500 1.00 66.44 85 ARG A C 1
ATOM 631 O O . ARG A 1 85 ? 7.374 -12.167 -21.677 1.00 66.44 85 ARG A O 1
ATOM 638 N N . LEU A 1 86 ? 6.682 -10.335 -22.776 1.00 70.75 86 LEU A N 1
ATOM 639 C CA . LEU A 1 86 ? 7.602 -9.410 -22.108 1.00 70.75 86 LEU A CA 1
ATOM 640 C C . LEU A 1 86 ? 7.233 -9.200 -20.628 1.00 70.75 86 LEU A C 1
ATOM 642 O O . LEU A 1 86 ? 8.095 -8.876 -19.811 1.00 70.75 86 LEU A O 1
ATOM 646 N N . LYS A 1 87 ? 5.974 -9.463 -20.251 1.00 77.75 87 LYS A N 1
ATOM 647 C CA . LYS A 1 87 ? 5.485 -9.430 -18.863 1.00 77.75 87 LYS A CA 1
ATOM 648 C C . LYS A 1 87 ? 5.593 -10.761 -18.114 1.00 77.75 87 LYS A C 1
ATOM 650 O O . LYS A 1 87 ? 5.356 -10.771 -16.909 1.00 77.75 87 LYS A O 1
ATOM 655 N N . CYS A 1 88 ? 5.996 -11.867 -18.749 1.00 71.50 88 CYS A N 1
ATOM 656 C CA . CYS A 1 88 ? 6.114 -13.182 -18.095 1.00 71.50 88 CYS A CA 1
ATOM 657 C C . CYS A 1 88 ? 7.108 -13.202 -16.918 1.00 71.50 88 CYS A C 1
ATOM 659 O O . CYS A 1 88 ? 7.102 -14.132 -16.114 1.00 71.50 88 CYS A O 1
ATOM 661 N N . ARG A 1 89 ? 7.959 -12.176 -16.797 1.00 76.12 89 ARG A N 1
ATOM 662 C CA . ARG A 1 89 ? 8.904 -11.998 -15.683 1.00 76.12 89 ARG A CA 1
ATOM 663 C C . ARG A 1 89 ? 8.573 -10.811 -14.776 1.00 76.12 89 ARG A C 1
ATOM 665 O O . ARG A 1 89 ? 9.354 -10.506 -13.877 1.00 76.12 89 ARG A O 1
ATOM 672 N N . VAL A 1 90 ? 7.424 -10.162 -14.967 1.00 79.81 90 VAL A N 1
ATOM 673 C CA . VAL A 1 90 ? 6.955 -9.106 -14.066 1.00 79.81 90 VAL A CA 1
ATOM 674 C C . VAL A 1 90 ? 6.420 -9.771 -12.806 1.00 79.81 90 VAL A C 1
ATOM 676 O O . VAL A 1 90 ? 5.386 -10.434 -12.816 1.00 79.81 90 VAL A O 1
ATOM 679 N N . ARG A 1 91 ? 7.151 -9.610 -11.707 1.00 86.81 91 ARG A N 1
ATOM 680 C CA . ARG A 1 91 ? 6.725 -10.061 -10.381 1.00 86.81 91 ARG A CA 1
ATOM 681 C C . ARG A 1 91 ? 6.202 -8.867 -9.591 1.00 86.81 91 ARG A C 1
ATOM 683 O O . ARG A 1 91 ? 6.716 -7.761 -9.774 1.00 86.81 91 ARG A O 1
ATOM 690 N N . PRO A 1 92 ? 5.233 -9.062 -8.679 1.00 87.38 92 PRO A N 1
ATOM 691 C CA . PRO A 1 92 ? 4.877 -8.033 -7.715 1.00 87.38 92 PRO A CA 1
ATOM 692 C C . PRO A 1 92 ? 6.141 -7.500 -7.039 1.00 87.38 92 PRO A C 1
ATOM 694 O O . PRO A 1 92 ? 6.976 -8.285 -6.585 1.00 87.38 92 PRO A O 1
ATOM 697 N N . LEU A 1 93 ? 6.280 -6.176 -6.945 1.00 85.06 93 LEU A N 1
ATOM 698 C CA . LEU A 1 93 ? 7.498 -5.543 -6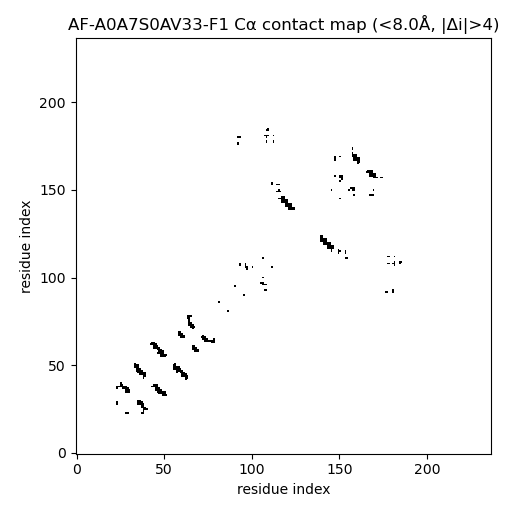.430 1.00 85.06 93 LEU A CA 1
ATOM 699 C C . LEU A 1 93 ? 7.894 -6.086 -5.046 1.00 85.06 93 LEU A C 1
ATOM 701 O O . LEU A 1 93 ? 9.060 -6.363 -4.799 1.00 85.06 93 LEU A O 1
ATOM 705 N N . ARG A 1 94 ? 6.916 -6.356 -4.173 1.00 87.38 94 ARG A N 1
ATOM 706 C CA . ARG A 1 94 ? 7.145 -6.983 -2.860 1.00 87.38 94 ARG A CA 1
ATOM 707 C C . ARG A 1 94 ? 7.823 -8.355 -2.962 1.00 87.38 94 ARG A C 1
ATOM 709 O O . ARG A 1 94 ? 8.664 -8.684 -2.133 1.00 87.38 94 ARG A O 1
ATOM 716 N N . GLN A 1 95 ? 7.467 -9.158 -3.963 1.00 89.12 95 GLN A N 1
ATOM 717 C CA . GLN A 1 95 ? 8.094 -10.456 -4.212 1.00 89.12 95 GLN A CA 1
ATOM 718 C C . GLN A 1 95 ? 9.499 -10.286 -4.800 1.00 89.12 95 GLN A C 1
ATOM 720 O O . GLN A 1 95 ? 10.411 -10.991 -4.379 1.00 89.12 95 GLN A O 1
ATOM 725 N N . ALA A 1 96 ? 9.682 -9.331 -5.717 1.00 87.25 96 ALA A N 1
ATOM 726 C CA . ALA A 1 96 ? 10.988 -9.023 -6.298 1.00 87.25 96 ALA A CA 1
ATOM 727 C C . ALA A 1 96 ? 11.996 -8.562 -5.228 1.00 87.25 96 ALA A C 1
ATOM 729 O O . ALA A 1 96 ? 13.107 -9.090 -5.154 1.00 87.25 96 ALA A O 1
ATOM 730 N N . LEU A 1 97 ? 11.574 -7.659 -4.337 1.00 85.88 97 LEU A N 1
ATOM 731 C CA . LEU A 1 97 ? 12.382 -7.179 -3.215 1.00 85.88 97 LEU A CA 1
ATOM 732 C C . LEU A 1 97 ? 12.769 -8.314 -2.253 1.00 85.88 97 LEU A C 1
ATOM 734 O O . LEU A 1 97 ? 13.917 -8.395 -1.832 1.00 85.88 97 LEU A O 1
ATOM 738 N N . ARG A 1 98 ? 11.845 -9.242 -1.967 1.00 87.06 98 ARG A N 1
ATOM 739 C CA . ARG A 1 98 ? 12.134 -10.429 -1.144 1.00 87.06 98 ARG A CA 1
ATOM 740 C C . ARG A 1 98 ? 13.133 -11.370 -1.803 1.00 87.06 98 ARG A C 1
ATOM 742 O O . ARG A 1 98 ? 14.031 -11.845 -1.127 1.00 87.06 98 ARG A O 1
ATOM 749 N N . SER A 1 99 ? 13.005 -11.619 -3.108 1.00 84.88 99 SER A N 1
ATOM 750 C CA . SER A 1 99 ? 13.944 -12.493 -3.824 1.00 84.88 99 SER A CA 1
ATOM 751 C C . SER A 1 99 ? 15.357 -11.920 -3.927 1.00 84.88 99 SER A C 1
ATOM 753 O O . SER A 1 99 ? 16.304 -12.678 -4.101 1.00 84.88 99 SER A O 1
ATOM 755 N N . SER A 1 100 ? 15.503 -10.595 -3.822 1.00 81.25 100 SER A N 1
ATOM 756 C CA . SER A 1 100 ? 16.809 -9.933 -3.832 1.00 81.25 100 SER A CA 1
ATOM 757 C C . SER A 1 100 ? 17.511 -9.966 -2.470 1.00 81.25 100 SER A C 1
ATOM 759 O O . SER A 1 100 ? 18.717 -9.731 -2.417 1.00 81.25 100 SER A O 1
ATOM 761 N N . SER A 1 101 ? 16.788 -10.235 -1.379 1.00 77.94 101 SER A N 1
ATOM 762 C CA . SER A 1 101 ? 17.361 -10.280 -0.035 1.00 77.94 101 SER A CA 1
ATOM 763 C C . SER A 1 101 ? 17.732 -11.703 0.356 1.00 77.94 101 SER A C 1
ATOM 765 O O . SER A 1 101 ? 16.912 -12.615 0.287 1.00 77.94 101 SER A O 1
ATOM 767 N N . ARG A 1 102 ? 18.969 -11.888 0.822 1.00 74.81 102 ARG A N 1
ATOM 768 C CA . ARG A 1 102 ? 19.440 -13.162 1.387 1.00 74.81 102 ARG A CA 1
ATOM 769 C C . ARG A 1 102 ? 19.011 -13.368 2.839 1.00 74.81 102 ARG A C 1
ATOM 771 O O . ARG A 1 102 ? 19.101 -14.482 3.341 1.00 74.81 102 ARG A O 1
ATOM 778 N N . THR A 1 103 ? 18.552 -12.316 3.512 1.00 74.12 103 THR A N 1
ATOM 779 C CA . THR A 1 103 ? 18.085 -12.384 4.896 1.00 74.12 103 THR A CA 1
ATOM 780 C C . THR A 1 103 ? 16.563 -12.522 4.909 1.00 74.12 103 THR A C 1
ATOM 782 O O . THR A 1 103 ? 15.840 -11.714 4.322 1.00 74.12 103 THR A O 1
ATOM 785 N N . SER A 1 104 ? 16.092 -13.596 5.548 1.00 59.88 104 SER A N 1
ATOM 786 C CA . SER A 1 104 ? 14.684 -14.018 5.652 1.00 59.88 104 SER A CA 1
ATOM 787 C C . SER A 1 104 ? 13.774 -12.963 6.298 1.00 59.88 104 SER A C 1
ATOM 789 O O . SER A 1 104 ? 12.565 -12.924 6.049 1.00 59.88 104 SER A O 1
ATOM 791 N N . ASP A 1 105 ? 14.345 -12.055 7.084 1.00 58.09 105 ASP A N 1
ATOM 792 C CA . ASP A 1 105 ? 13.555 -11.281 8.027 1.00 58.09 105 ASP A CA 1
ATOM 793 C C . ASP A 1 105 ? 13.062 -9.973 7.408 1.00 58.09 105 ASP A C 1
ATOM 795 O O . ASP A 1 105 ? 13.650 -8.900 7.493 1.00 58.09 105 ASP A O 1
ATOM 799 N N . THR A 1 106 ? 11.886 -10.084 6.791 1.00 69.50 106 THR A N 1
ATOM 800 C CA . THR A 1 106 ? 10.941 -8.989 6.526 1.00 69.50 106 THR A CA 1
ATOM 801 C C . THR A 1 106 ? 11.498 -7.786 5.767 1.00 69.50 106 THR A C 1
ATOM 803 O O . THR A 1 106 ? 11.258 -6.632 6.134 1.00 69.50 106 THR A O 1
ATOM 806 N N . TRP A 1 107 ? 12.135 -8.032 4.621 1.00 76.94 107 TRP A N 1
ATOM 807 C CA . TRP A 1 107 ? 12.374 -6.962 3.655 1.00 76.94 107 TRP A CA 1
ATOM 808 C C . TRP A 1 107 ? 11.036 -6.315 3.254 1.00 76.94 107 TRP A C 1
ATOM 810 O O . TRP A 1 107 ? 10.200 -6.895 2.554 1.00 76.94 107 TRP A O 1
ATOM 820 N N . THR A 1 108 ? 10.821 -5.115 3.777 1.00 86.69 108 THR A N 1
ATOM 821 C CA . THR A 1 108 ? 9.614 -4.294 3.654 1.00 86.69 108 THR A CA 1
ATOM 822 C C . THR A 1 108 ? 10.021 -3.050 2.868 1.00 86.69 108 THR A C 1
ATOM 824 O O . THR A 1 108 ? 11.140 -2.569 3.055 1.00 86.69 108 THR A O 1
ATOM 827 N N . ALA A 1 109 ? 9.176 -2.494 1.997 1.00 90.06 109 ALA A N 1
ATOM 828 C CA . ALA A 1 109 ? 9.563 -1.289 1.246 1.00 90.06 109 ALA A CA 1
ATOM 829 C C . ALA A 1 109 ? 9.901 -0.123 2.194 1.00 90.06 109 ALA A C 1
ATOM 831 O O . ALA A 1 109 ? 10.828 0.646 1.962 1.00 90.06 109 ALA A O 1
ATOM 832 N N . SER A 1 110 ? 9.233 -0.079 3.346 1.00 88.75 110 SER A N 1
ATOM 833 C CA . SER A 1 110 ? 9.573 0.832 4.444 1.00 88.75 110 SER A CA 1
ATOM 834 C C . SER A 1 110 ? 10.989 0.630 5.017 1.00 88.75 110 SER A C 1
ATOM 836 O O . SER A 1 110 ? 11.608 1.596 5.446 1.00 88.75 110 SER A O 1
ATOM 838 N N . TRP A 1 111 ? 11.512 -0.603 5.046 1.00 90.88 111 TRP A N 1
ATOM 839 C CA . TRP A 1 111 ? 12.886 -0.885 5.490 1.00 90.88 111 TRP A CA 1
ATOM 840 C C . TRP A 1 111 ? 13.904 -0.384 4.465 1.00 90.88 111 TRP A C 1
ATOM 842 O O . TRP A 1 111 ? 14.862 0.278 4.846 1.00 90.88 111 TRP A O 1
ATOM 852 N N . VAL A 1 112 ? 13.641 -0.598 3.170 1.00 91.44 112 VAL A N 1
ATOM 853 C CA . VAL A 1 112 ? 14.464 -0.061 2.070 1.00 91.44 112 VAL A CA 1
ATOM 854 C C . VAL A 1 112 ? 14.613 1.447 2.192 1.00 91.44 112 VAL A C 1
ATOM 856 O O . VAL A 1 112 ? 15.726 1.958 2.190 1.00 91.44 112 VAL A O 1
ATOM 859 N N . LEU A 1 113 ? 13.497 2.157 2.369 1.00 91.50 113 LEU A N 1
ATOM 860 C CA . LEU A 1 113 ? 13.520 3.612 2.506 1.00 91.50 113 LEU A CA 1
ATOM 861 C C . LEU A 1 113 ? 14.269 4.090 3.757 1.00 91.50 113 LEU A C 1
ATOM 863 O O . LEU A 1 113 ? 14.803 5.190 3.739 1.00 91.50 113 LEU A O 1
ATOM 867 N N . ARG A 1 114 ? 14.337 3.287 4.829 1.00 90.88 114 ARG A N 1
ATOM 868 C CA . ARG A 1 114 ? 15.147 3.617 6.015 1.00 90.88 114 ARG A CA 1
ATOM 869 C C . ARG A 1 114 ? 16.647 3.482 5.758 1.00 90.88 114 ARG A C 1
ATOM 871 O O . ARG A 1 114 ? 17.415 4.174 6.410 1.00 90.88 114 ARG A O 1
ATOM 878 N N . GLN A 1 115 ? 17.051 2.601 4.842 1.00 92.38 115 GLN A N 1
ATOM 879 C CA . GLN A 1 115 ? 18.458 2.401 4.480 1.00 92.38 115 GLN A CA 1
ATOM 880 C C . GLN A 1 115 ? 18.960 3.414 3.444 1.00 92.38 115 GLN A C 1
ATOM 882 O O . GLN A 1 115 ? 20.159 3.669 3.362 1.00 92.38 115 GLN A O 1
ATOM 887 N N . LEU A 1 116 ? 18.058 3.995 2.651 1.00 90.44 116 LEU A N 1
ATOM 888 C CA . LEU A 1 116 ? 18.365 5.103 1.751 1.00 90.44 116 LEU A CA 1
ATOM 889 C C . LEU A 1 116 ? 18.454 6.381 2.587 1.00 90.44 116 LEU A C 1
ATOM 891 O O . LEU A 1 116 ? 17.448 7.057 2.756 1.00 90.44 116 LEU A O 1
ATOM 895 N N . HIS A 1 117 ? 19.617 6.679 3.163 1.00 90.06 117 HIS A N 1
ATOM 896 C CA . HIS A 1 117 ? 19.830 7.837 4.034 1.00 90.06 117 HIS A CA 1
ATOM 897 C C . HIS A 1 117 ? 19.765 9.128 3.198 1.00 90.06 117 HIS A C 1
ATOM 899 O O . HIS A 1 117 ? 20.771 9.526 2.609 1.00 90.06 117 HIS A O 1
ATOM 905 N N . PRO A 1 118 ? 18.610 9.815 3.093 1.00 91.88 118 PRO A N 1
ATOM 906 C CA . PRO A 1 118 ? 18.487 10.927 2.169 1.00 91.88 118 PRO A CA 1
ATOM 907 C C . PRO A 1 118 ? 19.210 12.132 2.766 1.00 91.88 118 PRO A C 1
ATOM 909 O O . PRO A 1 118 ? 18.869 12.605 3.854 1.00 91.88 118 PRO A O 1
ATOM 912 N N . ARG A 1 119 ? 20.205 12.657 2.050 1.00 91.56 119 ARG A N 1
ATOM 913 C CA . ARG A 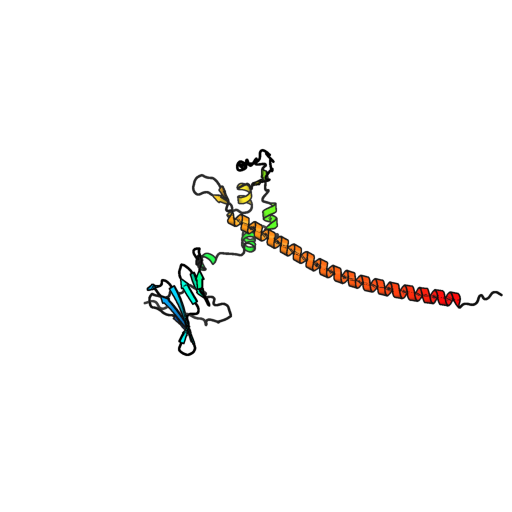1 119 ? 20.943 13.842 2.485 1.00 91.56 119 ARG A CA 1
ATOM 914 C C . ARG A 1 119 ? 20.140 15.089 2.156 1.00 91.56 119 ARG A C 1
ATOM 916 O O . ARG A 1 119 ? 19.753 15.323 1.011 1.00 91.56 119 ARG A O 1
ATOM 923 N N . ARG A 1 120 ? 19.870 15.900 3.178 1.00 90.56 120 ARG A N 1
ATOM 924 C CA . ARG A 1 120 ? 19.258 17.220 3.003 1.00 90.56 120 ARG A CA 1
ATOM 925 C C . ARG A 1 120 ? 20.324 18.151 2.459 1.00 90.56 120 ARG A C 1
ATOM 927 O O . ARG A 1 120 ? 21.343 18.353 3.111 1.00 90.56 120 ARG A O 1
ATOM 934 N N . ILE A 1 121 ? 20.081 18.714 1.285 1.00 89.12 121 ILE A N 1
ATOM 935 C CA . ILE A 1 121 ? 20.966 19.712 0.699 1.00 89.12 121 ILE A CA 1
ATOM 936 C C . ILE A 1 121 ? 20.196 21.019 0.629 1.00 89.12 121 ILE A C 1
ATOM 938 O O . ILE A 1 121 ? 19.147 21.112 -0.010 1.00 89.12 121 ILE A O 1
ATOM 942 N N . ALA A 1 122 ? 20.728 22.031 1.311 1.00 82.94 122 ALA A N 1
ATOM 943 C CA . ALA A 1 122 ? 20.286 23.403 1.150 1.00 82.94 122 ALA A CA 1
ATOM 944 C C . ALA A 1 122 ? 20.822 23.903 -0.195 1.00 82.94 122 ALA A C 1
ATOM 946 O O . ALA A 1 122 ? 21.920 24.444 -0.282 1.00 82.94 122 ALA A O 1
ATOM 947 N N . ALA A 1 123 ? 20.079 23.645 -1.267 1.00 75.44 123 ALA A N 1
ATOM 948 C CA . ALA A 1 123 ? 20.373 24.245 -2.555 1.00 75.44 123 ALA A CA 1
ATOM 949 C C . ALA A 1 123 ? 19.693 25.621 -2.587 1.00 75.44 123 ALA A C 1
ATOM 951 O O . ALA A 1 123 ? 18.462 25.669 -2.525 1.00 75.44 123 ALA A O 1
ATOM 952 N N . PRO A 1 124 ? 20.435 26.740 -2.668 1.00 69.25 124 PRO A N 1
ATOM 953 C CA . PRO A 1 124 ? 19.827 28.036 -2.915 1.00 69.25 124 PRO A CA 1
ATOM 954 C C . PRO A 1 124 ? 19.249 28.012 -4.329 1.00 69.25 124 PRO A C 1
ATOM 956 O O . PRO A 1 124 ? 19.964 28.103 -5.325 1.00 69.25 124 PRO A O 1
ATOM 959 N N . VAL A 1 125 ? 17.939 27.824 -4.426 1.00 69.12 125 VAL A N 1
ATOM 960 C CA . VAL A 1 125 ? 17.239 27.898 -5.702 1.00 69.12 125 VAL A CA 1
ATOM 961 C C . VAL A 1 125 ? 16.966 29.367 -5.951 1.00 69.12 125 VAL A C 1
ATOM 963 O O . VAL A 1 125 ? 16.023 29.934 -5.402 1.00 69.12 125 VAL A O 1
ATOM 966 N N . ALA A 1 126 ? 17.812 29.997 -6.760 1.00 61.03 126 ALA A N 1
ATOM 967 C CA . ALA A 1 126 ? 17.473 31.274 -7.362 1.00 61.03 126 ALA A CA 1
ATOM 968 C C . ALA A 1 126 ? 16.337 31.012 -8.359 1.00 61.03 126 ALA A C 1
ATOM 970 O O . ALA A 1 126 ? 16.574 30.725 -9.529 1.00 61.03 126 ALA A O 1
ATOM 971 N N . VAL A 1 127 ? 15.094 31.012 -7.876 1.00 67.50 127 VAL A N 1
ATOM 972 C CA . VAL A 1 127 ? 13.928 31.049 -8.756 1.00 67.50 127 VAL A CA 1
ATOM 973 C C . VAL A 1 127 ? 13.934 32.445 -9.375 1.00 67.50 127 VAL A C 1
ATOM 975 O O . VAL A 1 127 ? 13.831 33.414 -8.616 1.00 67.50 127 VAL A O 1
ATOM 978 N N . PRO A 1 128 ? 14.091 32.595 -10.703 1.00 61.12 128 PRO A N 1
ATOM 979 C CA . PRO A 1 128 ? 13.917 33.890 -11.334 1.00 61.12 128 PRO A CA 1
ATOM 980 C C . PRO A 1 128 ? 12.452 34.285 -11.141 1.00 61.12 128 PRO A C 1
ATOM 982 O O . PRO A 1 128 ? 11.554 33.780 -11.813 1.00 61.12 128 PRO A O 1
ATOM 985 N N . LEU A 1 129 ? 12.200 35.130 -10.143 1.00 60.62 129 LEU A N 1
ATOM 986 C CA . LEU A 1 129 ? 10.901 35.744 -9.935 1.00 60.62 129 LEU A CA 1
ATOM 987 C C . LEU A 1 129 ? 10.652 36.642 -11.143 1.00 60.62 129 LEU A C 1
ATOM 989 O O . LEU A 1 129 ? 11.376 37.612 -11.366 1.00 60.62 129 LEU A O 1
ATOM 993 N N . SER A 1 130 ? 9.660 36.257 -11.943 1.00 64.31 130 SER A N 1
ATOM 994 C CA . SER A 1 130 ? 9.191 37.032 -13.086 1.00 64.31 130 SER A CA 1
ATOM 995 C C . SER A 1 130 ? 8.948 38.479 -12.642 1.00 64.31 130 SER A C 1
ATOM 997 O O . SER A 1 130 ? 8.318 38.715 -11.610 1.00 64.31 130 SER A O 1
ATOM 999 N N . ALA A 1 131 ? 9.537 39.419 -13.381 1.00 60.84 131 ALA A N 1
ATOM 1000 C CA . ALA A 1 131 ? 9.679 40.828 -13.034 1.00 60.84 131 ALA A CA 1
ATOM 1001 C C . ALA A 1 131 ? 8.360 41.450 -12.543 1.00 60.84 131 ALA A C 1
ATOM 1003 O O . ALA A 1 131 ? 7.416 41.586 -13.316 1.00 60.84 131 ALA A O 1
ATOM 1004 N N . GLY A 1 132 ? 8.283 41.838 -11.265 1.00 66.44 132 GLY A N 1
ATOM 1005 C CA . GLY A 1 132 ? 7.083 42.526 -10.784 1.00 66.44 132 GLY A CA 1
ATOM 1006 C C . GLY A 1 132 ? 7.020 42.926 -9.314 1.00 66.44 132 GLY A C 1
ATOM 1007 O O . GLY A 1 132 ? 6.251 43.824 -9.001 1.00 66.44 132 GLY A O 1
ATOM 1008 N N . ASN A 1 133 ? 7.797 42.336 -8.400 1.00 58.56 133 ASN A N 1
ATOM 1009 C CA . ASN A 1 133 ? 7.763 42.783 -7.003 1.00 58.56 133 ASN A CA 1
ATOM 1010 C C . ASN A 1 133 ? 9.091 42.535 -6.281 1.00 58.56 133 ASN A C 1
ATOM 1012 O O . ASN A 1 133 ? 9.558 41.404 -6.164 1.00 58.56 133 ASN A O 1
ATOM 1016 N N . SER A 1 134 ? 9.692 43.614 -5.787 1.00 57.72 134 SER A N 1
ATOM 1017 C CA . SER A 1 134 ? 11.027 43.712 -5.182 1.00 57.72 134 SER A CA 1
ATOM 1018 C C . SER A 1 134 ? 11.117 43.166 -3.748 1.00 57.72 134 SER A C 1
ATOM 1020 O O . SER A 1 134 ? 11.814 43.724 -2.905 1.00 57.72 134 SER A O 1
ATOM 1022 N N . GLY A 1 135 ? 10.411 42.073 -3.455 1.00 62.84 135 GLY A N 1
ATOM 1023 C CA . GLY A 1 135 ? 10.503 41.349 -2.189 1.00 62.84 135 GLY A CA 1
ATOM 1024 C C . GLY A 1 135 ? 11.168 39.999 -2.410 1.00 62.84 135 GLY A C 1
ATOM 1025 O O . GLY A 1 135 ? 10.503 39.033 -2.774 1.00 62.84 135 GLY A O 1
ATOM 1026 N N . THR 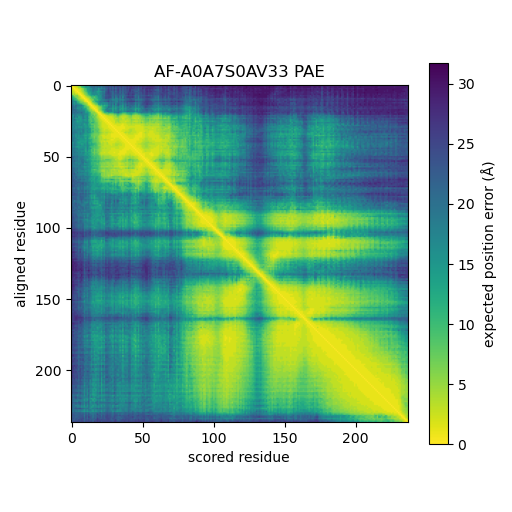A 1 136 ? 12.481 39.899 -2.198 1.00 58.38 136 THR A N 1
ATOM 1027 C CA . THR A 1 136 ? 13.201 38.619 -2.261 1.00 58.38 136 THR A CA 1
ATOM 1028 C C . THR A 1 136 ? 12.904 37.793 -1.010 1.00 58.38 136 THR A C 1
ATOM 1030 O O . THR A 1 136 ? 13.725 37.697 -0.099 1.00 58.38 136 THR A O 1
ATOM 1033 N N . SER A 1 137 ? 11.723 37.183 -0.935 1.00 64.06 137 SER A N 1
ATOM 1034 C CA . SER A 1 137 ? 11.480 36.112 0.028 1.00 64.06 137 SER A CA 1
ATOM 1035 C C . SER A 1 137 ? 12.269 34.882 -0.418 1.00 64.06 137 SER A C 1
ATOM 1037 O O . SER A 1 137 ? 11.826 34.117 -1.274 1.00 64.06 137 SER A O 1
ATOM 1039 N N . GLN A 1 138 ? 13.465 34.700 0.148 1.00 64.38 138 GLN A N 1
ATOM 1040 C CA . GLN A 1 138 ? 14.239 33.468 0.008 1.00 64.38 138 GLN A CA 1
ATOM 1041 C C . GLN A 1 138 ? 13.466 32.313 0.653 1.00 64.38 138 GLN A C 1
ATOM 1043 O O . GLN A 1 138 ? 13.605 32.024 1.841 1.00 64.38 138 GLN A O 1
ATOM 1048 N N . ARG A 1 139 ? 12.621 31.635 -0.126 1.00 70.62 139 ARG A N 1
ATOM 1049 C CA . ARG A 1 139 ? 12.009 30.380 0.302 1.00 70.62 139 ARG A CA 1
ATOM 1050 C C . ARG A 1 139 ? 13.068 29.293 0.171 1.00 70.62 139 ARG A C 1
ATOM 1052 O O . ARG A 1 139 ? 13.394 28.870 -0.933 1.00 70.62 139 ARG A O 1
ATOM 1059 N N . GLN A 1 140 ? 13.632 28.873 1.299 1.00 74.31 140 GLN A N 1
ATOM 1060 C CA . GLN A 1 140 ? 14.555 27.744 1.333 1.00 74.31 140 GLN A CA 1
ATOM 1061 C C . GLN A 1 140 ? 13.791 26.472 0.939 1.00 74.31 140 GLN A C 1
ATOM 1063 O O . GLN A 1 140 ? 13.019 25.922 1.725 1.00 74.31 140 GLN A O 1
ATOM 1068 N N . GLU A 1 141 ? 13.963 26.023 -0.304 1.00 81.38 141 GLU A N 1
ATOM 1069 C CA . GLU A 1 141 ? 13.462 24.727 -0.753 1.00 81.38 141 GLU A CA 1
ATOM 1070 C C . GLU A 1 141 ? 14.384 23.637 -0.197 1.00 81.38 141 GLU A C 1
ATOM 1072 O O . GLU A 1 141 ? 15.558 23.538 -0.554 1.00 81.38 141 GLU A O 1
ATOM 1077 N N . VAL A 1 142 ? 13.860 22.809 0.706 1.00 83.06 142 VAL A N 1
ATOM 1078 C CA . VAL A 1 142 ? 14.591 21.640 1.197 1.00 83.06 142 VAL A CA 1
ATOM 1079 C C . VAL A 1 142 ? 14.606 20.596 0.087 1.00 83.06 142 VAL A C 1
ATOM 1081 O O . VAL A 1 142 ? 13.584 19.965 -0.183 1.00 83.06 142 VAL A O 1
ATOM 1084 N N . ARG A 1 143 ? 15.769 20.380 -0.530 1.00 86.12 143 ARG A N 1
ATOM 1085 C CA . ARG A 1 143 ? 15.974 19.285 -1.481 1.00 86.12 143 ARG A CA 1
ATOM 1086 C C . ARG A 1 143 ? 16.605 18.094 -0.778 1.00 86.12 143 ARG A C 1
ATOM 1088 O O . ARG A 1 143 ? 17.503 18.239 0.051 1.00 86.12 143 ARG A O 1
ATOM 1095 N N . TYR A 1 144 ? 16.127 16.908 -1.127 1.00 88.25 144 TYR A N 1
ATOM 1096 C CA . TYR A 1 144 ? 16.712 15.649 -0.689 1.00 88.25 144 TYR A CA 1
ATOM 1097 C C . TYR A 1 144 ? 17.507 15.066 -1.848 1.00 88.25 144 TYR A C 1
ATOM 1099 O O . TYR A 1 144 ? 16.996 14.965 -2.963 1.00 88.25 144 TYR A O 1
ATOM 1107 N N . GLN A 1 145 ? 18.755 14.702 -1.584 1.00 90.44 145 GLN A N 1
ATOM 1108 C CA . GLN A 1 145 ? 19.597 13.982 -2.525 1.00 90.44 145 GLN A CA 1
ATOM 1109 C C . GLN A 1 145 ? 19.811 12.555 -2.029 1.00 90.44 145 GLN A C 1
ATOM 1111 O O . GLN A 1 145 ? 19.987 12.311 -0.834 1.00 90.44 145 GLN A O 1
ATOM 1116 N N . LEU A 1 146 ? 19.754 11.618 -2.971 1.00 92.25 146 LEU A N 1
ATOM 1117 C CA . LEU A 1 146 ? 20.043 10.209 -2.751 1.00 92.25 146 LEU A CA 1
ATOM 1118 C C . LEU A 1 146 ? 21.390 9.906 -3.394 1.00 92.25 146 LEU A C 1
ATOM 1120 O O . LEU A 1 146 ? 21.595 10.215 -4.569 1.00 92.25 146 LEU A O 1
ATOM 1124 N N . GLU A 1 147 ? 22.296 9.308 -2.630 1.00 92.31 147 GLU A N 1
ATOM 1125 C CA . GLU A 1 147 ? 23.587 8.880 -3.155 1.00 92.31 147 GLU A CA 1
ATOM 1126 C C . GLU A 1 147 ? 23.406 7.606 -3.988 1.00 92.31 147 GLU A C 1
ATOM 1128 O O . GLU A 1 147 ? 22.704 6.669 -3.598 1.00 92.31 147 GLU A O 1
ATOM 1133 N N . ALA A 1 148 ? 24.019 7.578 -5.173 1.00 91.12 148 ALA A N 1
ATOM 1134 C CA . ALA A 1 148 ? 23.898 6.445 -6.087 1.00 91.12 148 ALA A CA 1
ATOM 1135 C C . ALA A 1 148 ? 24.506 5.161 -5.495 1.00 91.12 148 ALA A C 1
ATOM 1137 O O . ALA A 1 148 ? 23.990 4.077 -5.750 1.00 91.12 148 ALA A O 1
ATOM 1138 N N . GLU A 1 149 ? 25.550 5.285 -4.672 1.00 91.69 149 GLU A N 1
ATOM 1139 C CA . GLU A 1 149 ? 26.204 4.170 -3.973 1.00 91.69 149 GLU A CA 1
ATOM 1140 C C . GLU A 1 149 ? 25.261 3.510 -2.957 1.00 91.69 149 GLU A C 1
ATOM 1142 O O . GLU A 1 149 ? 25.136 2.284 -2.915 1.00 91.69 149 GLU A O 1
ATOM 1147 N N . ASP A 1 150 ? 24.512 4.320 -2.202 1.00 92.81 150 ASP A N 1
ATOM 1148 C CA . ASP A 1 150 ? 23.480 3.838 -1.283 1.00 92.81 150 ASP A CA 1
ATOM 1149 C C . ASP A 1 150 ? 22.348 3.135 -2.031 1.00 92.81 150 ASP A C 1
ATOM 1151 O O . ASP A 1 150 ? 21.921 2.042 -1.647 1.00 92.81 150 ASP A O 1
ATOM 1155 N N . LEU A 1 151 ? 21.893 3.726 -3.137 1.00 93.44 151 LEU A N 1
ATOM 1156 C CA . LEU A 1 151 ? 20.893 3.108 -4.001 1.00 93.44 151 LEU A CA 1
ATOM 1157 C C . LEU A 1 151 ? 21.395 1.796 -4.600 1.00 93.44 151 LEU A C 1
ATOM 1159 O O . LEU A 1 151 ? 20.640 0.835 -4.629 1.00 93.44 151 LEU A O 1
ATOM 1163 N N . GLN A 1 152 ? 22.652 1.714 -5.027 1.00 93.56 152 GLN A N 1
ATOM 1164 C CA . GLN A 1 152 ? 23.234 0.489 -5.571 1.00 93.56 152 GLN A CA 1
ATOM 1165 C C . GLN A 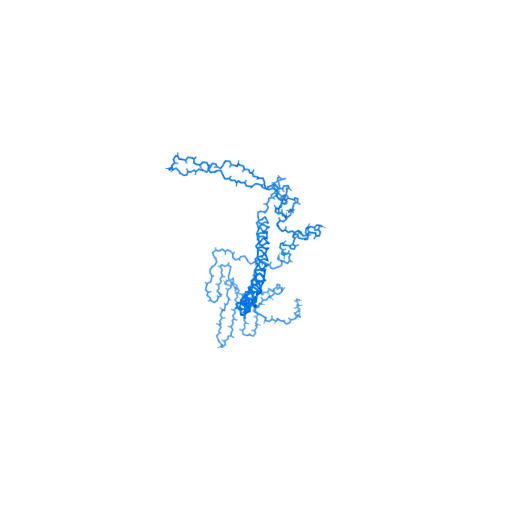1 152 ? 23.345 -0.610 -4.510 1.00 93.56 152 GLN A C 1
ATOM 1167 O O . GLN A 1 152 ? 23.085 -1.778 -4.802 1.00 93.56 152 GLN A O 1
ATOM 1172 N N . ARG A 1 153 ? 23.681 -0.240 -3.270 1.00 92.00 153 ARG A N 1
ATOM 1173 C CA . ARG A 1 153 ? 23.762 -1.164 -2.135 1.00 92.00 153 ARG A CA 1
ATOM 1174 C C . ARG A 1 153 ? 22.394 -1.720 -1.739 1.00 92.00 153 ARG A C 1
ATOM 1176 O O . ARG A 1 153 ? 22.284 -2.910 -1.456 1.00 92.00 153 ARG A O 1
ATOM 1183 N N . VAL A 1 154 ? 21.362 -0.875 -1.694 1.00 91.94 154 VAL A N 1
ATOM 1184 C CA . VAL A 1 154 ? 20.027 -1.257 -1.196 1.00 91.94 154 VAL A CA 1
ATOM 1185 C C . VAL A 1 154 ? 19.113 -1.770 -2.320 1.00 91.94 154 VAL A C 1
ATOM 1187 O O . VAL A 1 154 ? 18.318 -2.684 -2.111 1.00 91.94 154 VAL A O 1
ATOM 1190 N N . LEU A 1 155 ? 19.212 -1.198 -3.517 1.00 92.19 155 LEU A N 1
ATOM 1191 C CA . LEU A 1 155 ? 18.393 -1.482 -4.699 1.00 92.19 155 LEU A CA 1
ATOM 1192 C C . LEU A 1 155 ? 19.280 -1.557 -5.957 1.00 92.19 155 LEU A C 1
ATOM 1194 O O . LEU A 1 155 ? 19.215 -0.674 -6.817 1.00 92.19 155 LEU A O 1
ATOM 1198 N N . PRO A 1 156 ? 20.064 -2.634 -6.133 1.00 91.56 156 PRO A N 1
ATOM 1199 C CA . PRO A 1 156 ? 21.016 -2.737 -7.240 1.00 91.56 156 PRO A CA 1
ATOM 1200 C C . PRO A 1 156 ? 20.363 -2.626 -8.627 1.00 91.56 156 PRO A C 1
ATOM 1202 O O . PRO A 1 156 ? 21.006 -2.191 -9.570 1.00 91.56 156 PRO A O 1
ATOM 1205 N N . GLY A 1 157 ? 19.076 -2.967 -8.770 1.00 89.38 157 GLY A N 1
ATOM 1206 C CA . GLY A 1 157 ? 18.347 -2.798 -10.036 1.00 89.38 157 GLY A CA 1
ATOM 1207 C C . GLY A 1 157 ? 17.992 -1.345 -10.387 1.00 89.38 157 GLY A C 1
ATOM 1208 O O . GLY A 1 157 ? 17.807 -1.034 -11.567 1.00 89.38 157 GLY A O 1
ATOM 1209 N N . ALA A 1 158 ? 17.910 -0.465 -9.381 1.00 92.62 158 ALA A N 1
ATOM 1210 C CA . ALA A 1 158 ? 17.576 0.946 -9.556 1.00 92.62 158 ALA A CA 1
ATOM 1211 C C . ALA A 1 158 ? 18.799 1.788 -9.952 1.00 92.62 158 ALA A C 1
ATOM 1213 O O . ALA A 1 158 ? 18.641 2.837 -10.570 1.00 92.62 158 ALA A O 1
ATOM 1214 N N . ALA A 1 159 ? 20.008 1.335 -9.627 1.00 93.75 159 ALA A N 1
ATOM 1215 C CA . ALA A 1 159 ? 21.258 1.983 -9.999 1.00 93.75 159 ALA A CA 1
ATOM 1216 C C . ALA A 1 159 ? 21.872 1.249 -11.201 1.00 93.75 159 ALA A C 1
ATOM 1218 O O . ALA A 1 159 ? 22.273 0.093 -11.091 1.00 93.75 159 ALA A O 1
ATOM 1219 N N . ARG A 1 160 ? 21.926 1.892 -12.369 1.00 92.88 160 ARG A N 1
ATOM 1220 C CA . ARG A 1 160 ? 22.461 1.287 -13.599 1.00 92.88 160 ARG A CA 1
ATOM 1221 C C . ARG A 1 160 ? 23.699 2.042 -14.066 1.00 92.88 160 ARG A C 1
ATOM 1223 O O . ARG A 1 160 ? 23.680 3.271 -14.051 1.00 92.88 160 ARG A O 1
ATOM 1230 N N . PRO A 1 161 ? 24.760 1.358 -14.517 1.00 92.62 161 PRO A N 1
ATOM 1231 C CA . PRO A 1 161 ? 25.879 2.047 -15.144 1.00 92.62 161 PRO A CA 1
ATOM 1232 C C . PRO A 1 161 ? 25.373 2.792 -16.384 1.00 92.62 161 PRO A C 1
ATOM 1234 O O . PRO A 1 161 ? 24.666 2.222 -17.219 1.00 92.62 161 PRO A O 1
ATOM 1237 N N . ALA A 1 162 ? 25.690 4.081 -16.484 1.00 91.88 162 ALA A N 1
ATOM 1238 C CA . ALA A 1 162 ? 25.375 4.865 -17.666 1.00 91.88 162 ALA A CA 1
ATOM 1239 C C . ALA A 1 162 ? 26.179 4.316 -18.862 1.00 91.88 162 ALA A C 1
ATOM 1241 O O . ALA A 1 162 ? 27.359 3.992 -18.697 1.00 91.88 162 ALA A O 1
ATOM 1242 N N . PRO A 1 163 ? 25.583 4.230 -20.066 1.00 88.88 163 PRO A N 1
ATOM 1243 C CA . PRO A 1 163 ? 26.242 3.651 -21.242 1.00 88.88 163 PRO A CA 1
ATOM 1244 C C . PRO A 1 163 ? 27.500 4.426 -21.659 1.00 88.88 163 PRO A C 1
ATOM 1246 O O . PRO A 1 163 ? 28.417 3.868 -22.251 1.00 88.88 163 PRO A O 1
ATOM 1249 N N . THR A 1 164 ? 27.565 5.710 -21.314 1.00 86.31 164 THR A N 1
ATOM 1250 C CA . THR A 1 164 ? 28.668 6.613 -21.629 1.00 86.31 164 THR A CA 1
ATOM 1251 C C . THR A 1 164 ? 29.185 7.251 -20.344 1.00 86.31 164 THR A C 1
ATOM 1253 O O . THR A 1 164 ? 28.609 8.218 -19.849 1.00 86.31 164 THR A O 1
ATOM 1256 N N . GLY A 1 165 ? 30.288 6.720 -19.808 1.00 76.88 165 GLY A N 1
ATOM 1257 C CA . GLY A 1 165 ? 31.158 7.494 -18.916 1.00 76.88 165 GLY A CA 1
ATOM 1258 C C . GLY A 1 165 ? 31.206 7.103 -17.441 1.00 76.88 165 GLY A C 1
ATOM 1259 O O . GLY A 1 165 ? 31.284 8.001 -16.611 1.00 76.88 165 GLY A O 1
ATOM 1260 N N . GLY A 1 166 ? 31.181 5.812 -17.092 1.00 87.94 166 GLY A N 1
ATOM 1261 C CA . GLY A 1 166 ? 31.558 5.314 -15.752 1.00 87.94 166 GLY A CA 1
ATOM 1262 C C . GLY A 1 166 ? 30.705 5.803 -14.570 1.00 87.94 166 GLY A C 1
ATOM 1263 O O . GLY A 1 166 ? 30.928 5.392 -13.437 1.00 87.94 166 GLY A O 1
ATOM 1264 N N . ARG A 1 167 ? 29.721 6.671 -14.817 1.00 90.62 167 ARG A N 1
ATOM 1265 C CA . ARG A 1 167 ? 28.783 7.185 -13.825 1.00 90.62 167 ARG A CA 1
ATOM 1266 C C . ARG A 1 167 ? 27.650 6.190 -13.637 1.00 90.62 167 ARG A C 1
ATOM 1268 O O . ARG A 1 167 ? 27.191 5.561 -14.589 1.00 90.62 167 ARG A O 1
ATOM 1275 N N . VAL A 1 168 ? 27.163 6.092 -12.410 1.00 92.19 168 VAL A N 1
ATOM 1276 C CA . VAL A 1 168 ? 25.983 5.298 -12.076 1.00 92.19 168 VAL A CA 1
ATOM 1277 C C . VAL A 1 168 ? 24.755 6.195 -12.214 1.00 92.19 168 VAL A C 1
ATOM 1279 O O . VAL A 1 168 ? 24.617 7.194 -11.512 1.00 92.19 168 VAL A O 1
ATOM 1282 N N . GLY A 1 169 ? 23.890 5.870 -13.171 1.00 91.31 169 GLY A N 1
ATOM 1283 C CA . GLY A 1 169 ? 22.586 6.496 -13.344 1.00 91.31 169 GLY A CA 1
ATOM 1284 C C . GLY A 1 169 ? 21.545 5.873 -12.418 1.00 91.31 169 GLY A C 1
ATOM 1285 O O . GLY A 1 169 ? 21.622 4.696 -12.068 1.00 91.31 169 GLY A O 1
ATOM 1286 N N . VAL A 1 170 ? 20.543 6.663 -12.039 1.00 92.69 170 VAL A N 1
ATOM 1287 C CA . VAL A 1 170 ? 19.460 6.236 -11.149 1.00 92.69 170 VAL A CA 1
ATOM 1288 C C . VAL A 1 170 ? 18.145 6.148 -11.926 1.00 92.69 170 VAL A C 1
ATOM 1290 O O . VAL A 1 170 ? 17.728 7.098 -12.586 1.00 92.69 170 VAL A O 1
ATOM 1293 N N . SER A 1 171 ? 17.471 5.005 -11.825 1.00 93.00 171 SER A N 1
ATOM 1294 C CA . SER A 1 171 ? 16.141 4.754 -12.379 1.00 93.00 171 SER A CA 1
ATOM 1295 C C . SER A 1 171 ? 15.070 5.360 -11.469 1.00 93.00 171 SER A C 1
ATOM 1297 O O . SER A 1 171 ? 14.661 4.769 -10.468 1.00 93.00 171 SER A O 1
ATOM 1299 N N . TYR A 1 172 ? 14.591 6.556 -11.818 1.00 91.94 172 TYR A N 1
ATOM 1300 C CA . TYR A 1 172 ? 13.530 7.240 -11.066 1.00 91.94 172 TYR A CA 1
ATOM 1301 C C . TYR A 1 172 ? 12.241 6.417 -10.959 1.00 91.94 172 TYR A C 1
ATOM 1303 O O . TYR A 1 172 ? 11.566 6.459 -9.932 1.00 91.94 172 TYR A O 1
ATOM 1311 N N . GLN A 1 173 ? 11.910 5.647 -11.998 1.00 93.19 173 GLN A N 1
ATOM 1312 C CA . GLN A 1 173 ? 10.706 4.815 -12.033 1.00 93.19 173 GLN A CA 1
ATOM 1313 C C . GLN A 1 173 ? 10.721 3.758 -10.921 1.00 93.19 173 GLN A C 1
ATOM 1315 O O . GLN A 1 173 ? 9.722 3.589 -10.221 1.00 93.19 173 GLN A O 1
ATOM 1320 N N . ASP A 1 174 ? 11.868 3.111 -10.702 1.00 91.00 174 ASP A N 1
ATOM 1321 C CA . ASP A 1 174 ? 12.015 2.080 -9.671 1.00 91.00 174 ASP A CA 1
ATOM 1322 C C . ASP A 1 174 ? 11.933 2.686 -8.262 1.00 91.00 174 ASP A C 1
ATOM 1324 O O . ASP A 1 174 ? 11.297 2.117 -7.373 1.00 91.00 174 ASP A O 1
ATOM 1328 N N . ILE A 1 175 ? 12.493 3.885 -8.064 1.00 92.06 175 ILE A N 1
ATOM 1329 C CA . ILE A 1 175 ? 12.398 4.612 -6.788 1.00 92.06 175 ILE A CA 1
ATOM 1330 C C . ILE A 1 175 ? 10.950 4.992 -6.481 1.00 92.06 175 ILE A C 1
ATOM 1332 O O . ILE A 1 175 ? 10.478 4.762 -5.366 1.00 92.06 175 ILE A O 1
ATOM 1336 N N . ILE A 1 176 ? 10.224 5.540 -7.460 1.00 92.06 176 ILE A N 1
ATOM 1337 C CA . ILE A 1 176 ? 8.807 5.889 -7.293 1.00 92.06 176 ILE A CA 1
ATOM 1338 C C . ILE A 1 176 ? 7.998 4.634 -6.959 1.00 92.06 176 ILE A C 1
ATOM 1340 O O . ILE A 1 176 ? 7.164 4.665 -6.055 1.00 92.06 176 ILE A O 1
ATOM 1344 N N . ALA A 1 177 ? 8.270 3.510 -7.624 1.00 92.19 177 ALA A N 1
ATOM 1345 C CA . ALA A 1 177 ? 7.584 2.255 -7.346 1.00 92.19 177 ALA A CA 1
ATOM 1346 C C . ALA A 1 177 ? 7.808 1.781 -5.897 1.00 92.19 177 ALA A C 1
ATOM 1348 O O . ALA A 1 177 ? 6.854 1.376 -5.226 1.00 92.19 177 ALA A O 1
ATOM 1349 N N . VAL A 1 178 ? 9.039 1.886 -5.384 1.00 92.81 178 VAL A N 1
ATOM 1350 C CA . VAL A 1 178 ? 9.363 1.566 -3.983 1.00 92.81 178 VAL A CA 1
ATOM 1351 C C . VAL A 1 178 ? 8.673 2.528 -3.014 1.00 92.81 178 VAL A C 1
ATOM 1353 O O . VAL A 1 178 ? 8.106 2.077 -2.017 1.00 92.81 178 VAL A O 1
ATOM 1356 N N . LEU A 1 179 ? 8.649 3.829 -3.318 1.00 93.88 179 LEU A N 1
ATOM 1357 C CA . LEU A 1 179 ? 7.966 4.837 -2.503 1.00 93.88 179 LEU A CA 1
ATOM 1358 C C . LEU A 1 179 ? 6.461 4.553 -2.402 1.00 93.88 179 LEU A C 1
ATOM 1360 O O . LEU A 1 179 ? 5.899 4.530 -1.306 1.00 93.88 179 LEU A O 1
ATOM 1364 N N . VAL A 1 180 ? 5.813 4.286 -3.538 1.00 95.31 180 VAL A N 1
ATOM 1365 C CA . VAL A 1 180 ? 4.385 3.949 -3.603 1.00 95.31 180 VAL A CA 1
ATOM 1366 C C . VAL A 1 180 ? 4.099 2.660 -2.838 1.00 95.31 180 VAL A C 1
ATOM 1368 O O . VAL A 1 180 ? 3.100 2.574 -2.122 1.00 95.31 180 VAL A O 1
ATOM 1371 N N . LEU A 1 181 ? 4.974 1.656 -2.945 1.00 94.06 181 LEU A N 1
ATOM 1372 C CA . LEU A 1 181 ? 4.826 0.417 -2.190 1.00 94.06 181 LEU A CA 1
ATOM 1373 C C . LEU A 1 181 ? 4.933 0.660 -0.678 1.00 94.06 181 LEU A C 1
ATOM 1375 O O . LEU A 1 181 ? 4.096 0.157 0.069 1.00 94.06 181 LEU A O 1
ATOM 1379 N N . ALA A 1 182 ? 5.893 1.468 -0.229 1.00 94.00 182 ALA A N 1
ATOM 1380 C CA . ALA A 1 182 ? 6.032 1.821 1.182 1.00 94.00 182 ALA A CA 1
ATOM 1381 C C . ALA A 1 182 ? 4.828 2.626 1.702 1.00 94.00 182 ALA A C 1
ATOM 1383 O O . ALA A 1 182 ? 4.348 2.379 2.809 1.00 94.00 182 ALA A O 1
ATOM 1384 N N . ALA A 1 183 ? 4.289 3.545 0.895 1.00 94.25 183 ALA A N 1
ATOM 1385 C CA . ALA A 1 183 ? 3.070 4.278 1.231 1.00 94.25 183 ALA A CA 1
ATOM 1386 C C . ALA A 1 183 ? 1.869 3.331 1.396 1.00 94.25 183 ALA A C 1
ATOM 1388 O O . ALA A 1 183 ? 1.142 3.427 2.386 1.00 94.25 183 ALA A O 1
ATOM 1389 N N . LYS A 1 184 ? 1.706 2.362 0.484 1.00 93.88 184 LYS A N 1
ATOM 1390 C CA . LYS A 1 184 ? 0.669 1.321 0.585 1.00 93.88 184 LYS A CA 1
ATOM 1391 C C . LYS A 1 184 ? 0.836 0.452 1.831 1.00 93.88 184 LYS A C 1
ATOM 1393 O O . LYS A 1 184 ? -0.146 0.192 2.517 1.00 93.88 184 LYS A O 1
ATOM 1398 N N . GLU A 1 185 ? 2.059 0.030 2.153 1.00 94.00 185 GLU A N 1
ATOM 1399 C CA . GLU A 1 185 ? 2.345 -0.725 3.381 1.00 94.00 185 GLU A CA 1
ATOM 1400 C C . GLU A 1 185 ? 1.979 0.075 4.636 1.00 94.00 185 GLU A C 1
ATOM 1402 O O . GLU A 1 185 ? 1.350 -0.461 5.549 1.00 94.00 185 GLU A O 1
ATOM 1407 N N . ARG A 1 186 ? 2.330 1.366 4.677 1.00 94.06 186 ARG A N 1
ATOM 1408 C CA . ARG A 1 186 ? 1.976 2.255 5.790 1.00 94.06 186 ARG A CA 1
ATOM 1409 C C . ARG A 1 186 ? 0.463 2.410 5.924 1.00 94.06 186 ARG A C 1
ATOM 1411 O O . ARG A 1 186 ? -0.049 2.309 7.034 1.00 94.06 186 ARG A O 1
ATOM 1418 N N . GLN A 1 187 ? -0.244 2.604 4.813 1.00 95.38 187 GLN A N 1
ATOM 1419 C CA . GLN A 1 187 ? -1.703 2.700 4.808 1.00 95.38 187 GLN A CA 1
ATOM 1420 C C . GLN A 1 187 ? -2.357 1.399 5.282 1.00 95.38 187 GLN A C 1
ATOM 1422 O O . GLN A 1 187 ? -3.317 1.431 6.044 1.00 95.38 187 GLN A O 1
ATOM 1427 N N . GLN A 1 188 ? -1.830 0.247 4.868 1.00 94.31 188 GLN A N 1
ATOM 1428 C CA . GLN A 1 188 ? -2.335 -1.045 5.318 1.00 94.31 188 GLN A CA 1
ATOM 1429 C C . GLN A 1 188 ? -2.135 -1.238 6.826 1.00 94.31 188 GLN A C 1
ATOM 1431 O O . GLN A 1 188 ? -3.050 -1.711 7.493 1.00 94.31 188 GLN A O 1
ATOM 1436 N N . ARG A 1 189 ? -0.975 -0.839 7.364 1.00 94.31 189 ARG A N 1
ATOM 1437 C CA . ARG A 1 189 ? -0.714 -0.878 8.811 1.00 94.31 189 ARG A CA 1
ATOM 1438 C C . ARG A 1 189 ? -1.657 0.036 9.588 1.00 94.31 189 ARG A C 1
ATOM 1440 O O . ARG A 1 189 ? -2.200 -0.382 10.600 1.00 94.31 189 ARG A O 1
ATOM 1447 N N . MET A 1 190 ? -1.882 1.250 9.095 1.00 97.31 190 MET A N 1
ATOM 1448 C CA . MET A 1 190 ? -2.833 2.189 9.694 1.00 97.31 190 MET A CA 1
ATOM 1449 C C . MET A 1 190 ? -4.237 1.584 9.753 1.00 97.31 190 MET A C 1
ATOM 1451 O O . MET A 1 190 ? -4.796 1.476 10.832 1.00 97.31 190 MET A O 1
ATOM 1455 N N . ARG A 1 191 ? -4.733 1.040 8.635 1.00 97.25 191 ARG A N 1
ATOM 1456 C CA . ARG A 1 191 ? -6.033 0.352 8.593 1.00 97.25 191 ARG A CA 1
ATOM 1457 C C . ARG A 1 191 ? -6.120 -0.839 9.544 1.00 97.25 191 ARG A C 1
ATOM 1459 O O . ARG A 1 191 ? -7.179 -1.096 10.102 1.00 97.25 191 ARG A O 1
ATOM 1466 N N . SER A 1 192 ? -5.034 -1.598 9.716 1.00 96.88 192 SER A N 1
ATOM 1467 C CA . SER A 1 192 ? -5.030 -2.694 10.692 1.00 96.88 192 SER A CA 1
ATOM 1468 C C . SER A 1 192 ? -5.056 -2.197 12.136 1.00 96.88 192 SER A C 1
ATOM 1470 O O . SER A 1 192 ? -5.691 -2.844 12.960 1.00 96.88 192 SER A O 1
ATOM 1472 N N . HIS A 1 193 ? -4.404 -1.068 12.431 1.00 96.75 193 HIS A N 1
ATOM 1473 C CA . HIS A 1 193 ? -4.471 -0.441 13.751 1.00 96.75 193 HIS A CA 1
ATOM 1474 C C . HIS A 1 193 ? -5.867 0.119 14.022 1.00 96.75 193 HIS A C 1
ATOM 1476 O O . HIS A 1 193 ? -6.459 -0.263 15.020 1.00 96.75 193 HIS A O 1
ATOM 1482 N N . GLU A 1 194 ? -6.446 0.872 13.084 1.00 97.50 194 GLU A N 1
ATOM 1483 C CA . GLU A 1 194 ? -7.822 1.387 13.177 1.00 97.50 194 GLU A CA 1
ATOM 1484 C C . GLU A 1 194 ? -8.840 0.255 13.411 1.00 97.50 194 GLU A C 1
ATOM 1486 O O . GLU A 1 194 ? -9.752 0.370 14.224 1.00 97.50 194 GLU A O 1
ATOM 1491 N N . ALA A 1 195 ? -8.671 -0.882 12.727 1.00 97.88 195 ALA A N 1
ATOM 1492 C CA . ALA A 1 195 ? -9.530 -2.046 12.924 1.00 97.88 195 ALA A CA 1
ATOM 1493 C C . ALA A 1 195 ? -9.324 -2.739 14.285 1.00 97.88 195 ALA A C 1
ATOM 1495 O O . ALA A 1 195 ? -10.252 -3.385 14.771 1.00 97.88 195 ALA A O 1
ATOM 1496 N N . SER A 1 196 ? -8.126 -2.656 14.872 1.00 98.06 196 SER A N 1
ATOM 1497 C CA . SER A 1 196 ? -7.852 -3.156 16.227 1.00 98.06 196 SER A CA 1
ATOM 1498 C C . SER A 1 196 ? -8.476 -2.240 17.272 1.00 98.06 196 SER A C 1
ATOM 1500 O O . SER A 1 196 ? -9.234 -2.714 18.111 1.00 98.06 196 SER A O 1
ATOM 1502 N N . GLU A 1 197 ? -8.246 -0.933 17.153 1.00 98.19 197 GLU A N 1
ATOM 1503 C CA . GLU A 1 197 ? -8.797 0.099 18.038 1.00 98.19 197 GLU A CA 1
ATOM 1504 C C . GLU A 1 197 ? -10.329 0.036 18.064 1.00 98.19 197 GLU A C 1
ATOM 1506 O O . GLU A 1 197 ? -10.929 -0.030 19.130 1.00 98.19 197 GLU A O 1
ATOM 1511 N N . ALA A 1 198 ? -10.976 -0.104 16.902 1.00 98.06 198 ALA A N 1
ATOM 1512 C CA . ALA A 1 198 ? -12.429 -0.248 16.834 1.00 98.06 198 ALA A CA 1
ATOM 1513 C C . ALA A 1 198 ? -12.964 -1.491 17.574 1.00 98.06 198 ALA A C 1
ATOM 1515 O O . ALA A 1 198 ? -14.102 -1.486 18.042 1.00 98.06 198 ALA A O 1
ATOM 1516 N N . ARG A 1 199 ? -12.180 -2.575 17.669 1.00 98.19 199 ARG A N 1
ATOM 1517 C CA . ARG A 1 199 ? -12.559 -3.764 18.453 1.00 98.19 199 ARG A CA 1
ATOM 1518 C C . ARG A 1 199 ? -12.376 -3.518 19.943 1.00 98.19 199 ARG A C 1
ATOM 1520 O O . ARG A 1 199 ? -13.229 -3.921 20.726 1.00 98.19 199 ARG A O 1
ATOM 1527 N N . GLU A 1 200 ? -11.285 -2.864 20.319 1.00 98.12 200 GLU A N 1
ATOM 1528 C CA . GLU A 1 200 ? -11.001 -2.492 21.705 1.00 98.12 200 GLU A CA 1
ATOM 1529 C C . GLU A 1 200 ? -12.069 -1.530 22.243 1.00 98.12 200 GLU A C 1
ATOM 1531 O O . GLU A 1 200 ? -12.592 -1.755 23.331 1.00 98.12 200 GLU A O 1
ATOM 1536 N N . ASP A 1 201 ? -12.513 -0.561 21.442 1.00 98.44 201 ASP A N 1
ATOM 1537 C CA . ASP A 1 201 ? -13.601 0.360 21.791 1.00 98.44 201 ASP A CA 1
ATOM 1538 C C . ASP A 1 201 ? -14.928 -0.356 22.078 1.00 98.44 201 ASP A C 1
ATOM 1540 O O . ASP A 1 201 ? -15.696 0.062 22.948 1.00 98.44 201 ASP A O 1
ATOM 1544 N N . LEU A 1 202 ? -15.230 -1.440 21.356 1.00 98.56 202 LEU A N 1
ATOM 1545 C CA . LEU A 1 202 ? -16.424 -2.243 21.628 1.00 98.56 202 LEU A CA 1
ATOM 1546 C C . LEU A 1 202 ? -16.314 -2.958 22.974 1.00 98.56 202 LEU A C 1
ATOM 1548 O O . LEU A 1 202 ? -17.272 -2.931 23.743 1.00 98.56 202 LEU A O 1
ATOM 1552 N N . LEU A 1 203 ? -15.148 -3.531 23.278 1.00 98.56 203 LEU A N 1
ATOM 1553 C CA . LEU A 1 203 ? -14.895 -4.182 24.564 1.00 98.56 203 LEU A CA 1
ATOM 1554 C C . LEU A 1 203 ? -14.954 -3.183 25.724 1.00 98.56 203 LEU A C 1
ATOM 1556 O O . LEU A 1 203 ? -15.540 -3.485 26.759 1.00 98.56 203 LEU A O 1
ATOM 1560 N N . ILE A 1 204 ? -14.412 -1.975 25.544 1.00 98.31 204 ILE A N 1
ATOM 1561 C CA . ILE A 1 204 ? -14.501 -0.902 26.543 1.00 98.31 204 ILE A CA 1
ATOM 1562 C C . ILE A 1 204 ? -15.969 -0.560 26.815 1.00 98.31 204 ILE A C 1
ATOM 1564 O O . ILE A 1 204 ? -16.391 -0.558 27.967 1.00 98.31 204 ILE A O 1
ATOM 1568 N N . ARG A 1 205 ? -16.787 -0.392 25.769 1.00 98.44 205 ARG A N 1
ATOM 1569 C CA . ARG A 1 205 ? -18.230 -0.138 25.930 1.00 98.44 205 ARG A CA 1
ATOM 1570 C C . ARG A 1 205 ? -18.970 -1.284 26.613 1.00 98.44 205 ARG A C 1
ATOM 1572 O O . ARG A 1 205 ? -19.960 -1.048 27.302 1.00 98.44 205 ARG A O 1
ATOM 1579 N N . GLU A 1 206 ? -18.557 -2.526 26.381 1.00 98.69 206 GLU A N 1
ATOM 1580 C CA . GLU A 1 206 ? -19.116 -3.682 27.085 1.00 98.69 206 GLU A CA 1
ATOM 1581 C C . GLU A 1 206 ? -18.746 -3.658 28.571 1.00 98.69 206 GLU A C 1
ATOM 1583 O O . GLU A 1 206 ? -19.624 -3.841 29.415 1.00 98.69 206 GLU A O 1
ATOM 1588 N N . HIS A 1 207 ? -17.490 -3.355 28.902 1.00 98.31 207 HIS A N 1
ATOM 1589 C CA . HIS A 1 207 ? -17.051 -3.193 30.287 1.00 98.31 207 HIS A CA 1
ATOM 1590 C C . HIS A 1 207 ? -17.764 -2.035 30.993 1.00 98.31 207 HIS A C 1
ATOM 1592 O O . HIS A 1 207 ? -18.214 -2.219 32.122 1.00 98.31 207 HIS A O 1
ATOM 1598 N N . ASP A 1 208 ? -17.960 -0.895 30.330 1.00 98.50 208 ASP A N 1
ATOM 1599 C CA . ASP A 1 208 ? -18.678 0.252 30.900 1.00 98.50 208 ASP A CA 1
ATOM 1600 C C . ASP A 1 208 ? -20.119 -0.113 31.277 1.00 98.50 208 ASP A C 1
ATOM 1602 O O . ASP A 1 208 ? -20.599 0.242 32.353 1.00 98.50 208 ASP A O 1
ATOM 1606 N N . LYS A 1 209 ? -20.805 -0.902 30.437 1.00 98.62 209 LYS A N 1
ATOM 1607 C CA . LYS A 1 209 ? -22.152 -1.407 30.751 1.00 98.62 209 LYS A CA 1
ATOM 1608 C C . LYS A 1 209 ? -22.157 -2.327 31.968 1.00 98.62 209 LYS A C 1
ATOM 1610 O O . LYS A 1 209 ? -23.094 -2.280 32.762 1.00 98.62 209 LYS A O 1
ATOM 1615 N N . LEU A 1 210 ? -21.142 -3.183 32.107 1.00 98.69 210 LEU A N 1
ATOM 1616 C CA . LEU A 1 210 ? -21.015 -4.067 33.267 1.00 98.69 210 LEU A CA 1
ATOM 1617 C C . LEU A 1 210 ? -20.747 -3.272 34.546 1.00 98.69 210 LEU A C 1
ATOM 1619 O O . LEU A 1 210 ? -21.370 -3.552 35.568 1.00 98.69 210 LEU A O 1
ATOM 1623 N N . ILE A 1 211 ? -19.869 -2.269 34.481 1.00 98.69 211 ILE A N 1
ATOM 1624 C CA . ILE A 1 211 ? -19.579 -1.369 35.603 1.00 98.69 211 ILE A CA 1
ATOM 1625 C C . ILE A 1 211 ? -20.857 -0.642 36.021 1.00 98.69 211 ILE A C 1
ATOM 1627 O O . ILE A 1 211 ? -21.233 -0.710 37.188 1.00 98.69 211 ILE A O 1
ATOM 1631 N N . GLN A 1 212 ? -21.584 -0.060 35.067 1.00 98.69 212 GLN A N 1
ATOM 1632 C CA . GLN A 1 212 ? -22.845 0.626 35.340 1.00 98.69 212 GLN A CA 1
ATOM 1633 C C . GLN A 1 212 ? -23.884 -0.305 35.989 1.00 98.69 212 GLN A C 1
ATOM 1635 O O . GLN A 1 212 ? -24.529 0.058 36.970 1.00 98.69 212 GLN A O 1
ATOM 1640 N N . ALA A 1 213 ? -24.013 -1.543 35.501 1.00 98.62 213 ALA A N 1
ATOM 1641 C CA . ALA A 1 213 ? -24.924 -2.522 36.091 1.00 98.62 213 ALA A CA 1
ATOM 1642 C C . ALA A 1 213 ? -24.541 -2.895 37.537 1.00 98.62 213 ALA A C 1
ATOM 1644 O O . ALA A 1 213 ? -25.422 -3.124 38.370 1.00 98.62 213 ALA A O 1
ATOM 1645 N N . LEU A 1 214 ? -23.243 -2.963 37.849 1.00 98.56 214 LEU A N 1
ATOM 1646 C CA . LEU A 1 214 ? -22.757 -3.197 39.211 1.00 98.56 214 LEU A CA 1
ATOM 1647 C C . LEU A 1 214 ? -23.014 -1.989 40.117 1.00 98.56 214 LEU A C 1
ATOM 1649 O O . LEU A 1 214 ? -23.462 -2.167 41.251 1.00 98.56 214 LEU A O 1
ATOM 1653 N N . GLU A 1 215 ? -22.787 -0.773 39.624 1.00 98.44 215 GLU A N 1
ATOM 1654 C CA . GLU A 1 215 ? -23.079 0.466 40.350 1.00 98.44 215 GLU A CA 1
ATOM 1655 C C . GLU A 1 215 ? -24.564 0.561 40.721 1.00 98.44 215 GLU A C 1
ATOM 1657 O O . GLU A 1 215 ? -24.894 0.815 41.882 1.00 98.44 215 GLU A O 1
ATOM 1662 N N . ASP A 1 216 ? -25.462 0.239 39.787 1.00 98.69 216 ASP A N 1
ATOM 1663 C CA . ASP A 1 216 ? -26.906 0.195 40.032 1.00 98.69 216 ASP A CA 1
ATOM 1664 C C . ASP A 1 216 ? -27.279 -0.830 41.117 1.00 98.69 216 ASP A C 1
ATOM 1666 O O . ASP A 1 216 ? -28.128 -0.576 41.983 1.00 98.69 216 ASP A O 1
ATOM 1670 N N . GLN A 1 217 ? -26.638 -2.005 41.108 1.00 98.50 217 GLN A N 1
ATOM 1671 C CA . GLN A 1 217 ? -26.846 -3.026 42.138 1.00 98.50 217 GLN A CA 1
ATOM 1672 C C . GLN A 1 217 ? -26.378 -2.548 43.516 1.00 98.50 217 GLN A C 1
ATOM 1674 O O . GLN A 1 217 ? -27.099 -2.732 44.502 1.00 98.50 217 GLN A O 1
ATOM 1679 N N . VAL A 1 218 ? -25.209 -1.908 43.593 1.00 98.62 218 VAL A N 1
ATOM 1680 C CA . VAL A 1 218 ? -24.671 -1.347 44.839 1.00 98.62 218 VAL A CA 1
ATOM 1681 C C . VAL A 1 218 ? -25.579 -0.237 45.363 1.00 98.62 218 VAL A C 1
ATOM 1683 O O . VAL A 1 218 ? -25.960 -0.275 46.534 1.00 98.62 218 VAL A O 1
ATOM 1686 N N . ALA A 1 219 ? -26.008 0.692 44.506 1.00 98.38 219 ALA A N 1
ATOM 1687 C CA . ALA A 1 219 ? -26.921 1.771 44.877 1.00 98.38 219 ALA A CA 1
ATOM 1688 C C . ALA A 1 219 ? -28.251 1.225 45.424 1.00 98.38 219 ALA A C 1
ATOM 1690 O O . ALA A 1 219 ? -28.752 1.677 46.458 1.00 98.38 219 ALA A O 1
ATOM 1691 N N . LYS A 1 220 ? -28.800 0.180 44.792 1.00 98.50 220 LYS A N 1
ATOM 1692 C CA . LYS A 1 220 ? -30.019 -0.496 45.258 1.00 98.50 220 LYS A CA 1
ATOM 1693 C C . LYS A 1 220 ? -29.836 -1.167 46.620 1.00 98.50 220 LYS A C 1
ATOM 1695 O O . LYS A 1 220 ? -30.748 -1.119 47.450 1.00 98.50 220 LYS A O 1
ATOM 1700 N N . LEU A 1 221 ? -28.692 -1.808 46.862 1.00 98.44 221 LEU A N 1
ATOM 1701 C CA . LEU A 1 221 ? -28.373 -2.419 48.157 1.00 98.44 221 LEU A CA 1
ATOM 1702 C C . LEU A 1 221 ? -28.208 -1.360 49.250 1.00 98.44 221 LEU A C 1
ATOM 1704 O O . LEU A 1 221 ? -28.787 -1.510 50.325 1.00 98.44 221 LEU A O 1
ATOM 1708 N N . GLN A 1 222 ? -27.498 -0.270 48.956 1.00 98.25 222 GLN A N 1
ATOM 1709 C CA . GLN A 1 222 ? -27.344 0.864 49.868 1.00 98.25 222 GLN A CA 1
ATOM 1710 C C . GLN A 1 222 ? -28.702 1.472 50.235 1.00 98.25 222 GLN A C 1
ATOM 1712 O O . GLN A 1 222 ? -28.982 1.664 51.416 1.00 98.25 222 GLN A O 1
ATOM 1717 N N . TRP A 1 223 ? -29.583 1.689 49.253 1.00 98.38 223 TRP A N 1
ATOM 1718 C CA . TRP A 1 223 ? -30.939 2.190 49.491 1.00 98.38 223 TRP A CA 1
ATOM 1719 C C . TRP A 1 223 ? -31.774 1.251 50.378 1.00 98.38 223 TRP A C 1
ATOM 1721 O O . TRP A 1 223 ? -32.493 1.697 51.270 1.00 98.38 223 TRP A O 1
ATOM 1731 N N . ARG A 1 224 ? -31.669 -0.070 50.184 1.00 98.00 224 ARG A N 1
ATOM 1732 C CA . ARG A 1 224 ? -32.350 -1.047 51.055 1.00 98.00 224 ARG A CA 1
ATOM 1733 C C . ARG A 1 224 ? -31.810 -1.014 52.481 1.00 98.00 224 ARG A C 1
ATOM 1735 O O . ARG A 1 224 ? -32.586 -1.114 53.426 1.00 98.00 224 ARG A O 1
ATOM 1742 N N . PHE A 1 225 ? -30.499 -0.881 52.638 1.00 98.00 225 PHE A N 1
ATOM 1743 C CA . PHE A 1 225 ? -29.861 -0.826 53.948 1.00 98.00 225 PHE A CA 1
ATOM 1744 C C . PHE A 1 225 ? -30.267 0.431 54.725 1.00 98.00 225 PHE A C 1
ATOM 1746 O O . PHE A 1 225 ? -30.639 0.337 55.894 1.00 98.00 225 PHE A O 1
ATOM 1753 N N . THR A 1 226 ? -30.292 1.596 54.071 1.00 97.19 226 THR A N 1
ATOM 1754 C CA . THR A 1 226 ? -30.758 2.841 54.699 1.00 97.19 226 THR A CA 1
ATOM 1755 C C . THR A 1 226 ? -32.236 2.773 55.079 1.00 97.19 226 THR A C 1
ATOM 1757 O O . THR A 1 226 ? -32.603 3.214 56.167 1.00 97.19 226 THR A O 1
ATOM 1760 N N . GLN A 1 227 ? -33.081 2.147 54.252 1.00 96.50 227 GLN A N 1
ATOM 1761 C CA . GLN A 1 227 ? -34.478 1.879 54.611 1.00 96.50 227 GLN A CA 1
ATOM 1762 C C . GLN A 1 227 ? -34.614 0.981 55.848 1.00 96.50 227 GLN A C 1
ATOM 1764 O O . GLN A 1 227 ? -35.465 1.239 56.698 1.00 96.50 227 GLN A O 1
ATOM 1769 N N . LEU A 1 228 ? -33.800 -0.073 55.965 1.00 96.31 228 LEU A N 1
ATOM 1770 C CA . LEU A 1 228 ? -3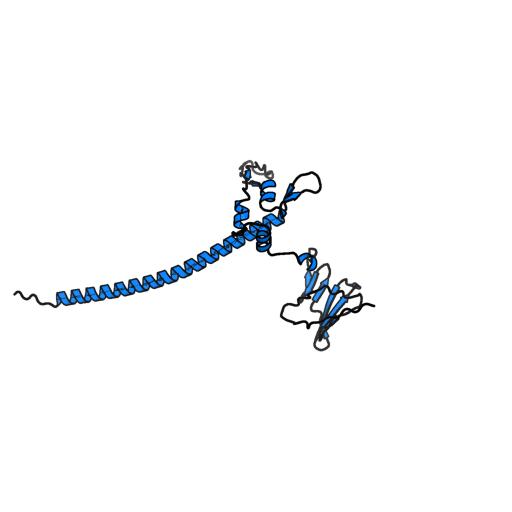3.830 -0.965 57.130 1.00 96.31 228 LEU A CA 1
ATOM 1771 C C . LEU A 1 228 ? -33.386 -0.246 58.408 1.00 96.31 228 LEU A C 1
ATOM 1773 O O . LEU A 1 228 ? -34.041 -0.402 59.435 1.00 96.31 228 LEU A O 1
ATOM 1777 N N . LEU A 1 229 ? -32.347 0.591 58.327 1.00 94.69 229 LEU A N 1
ATOM 1778 C CA . LEU A 1 229 ? -31.893 1.420 59.449 1.00 94.69 229 LEU A CA 1
ATOM 1779 C C . LEU A 1 229 ? -32.968 2.404 59.933 1.00 94.69 229 LEU A C 1
ATOM 1781 O O . LEU A 1 229 ? -33.083 2.646 61.129 1.00 94.69 229 LEU A O 1
ATOM 1785 N N . GLN A 1 230 ? -33.782 2.955 59.029 1.00 94.12 230 GLN A N 1
ATOM 1786 C CA . GLN A 1 230 ? -34.898 3.833 59.408 1.00 94.12 230 GLN A CA 1
ATOM 1787 C C . GLN A 1 230 ? -36.083 3.074 60.024 1.00 94.12 230 GLN A C 1
ATOM 1789 O O . GLN A 1 230 ? -36.873 3.664 60.757 1.00 94.12 230 GLN A O 1
ATOM 1794 N N . ARG A 1 231 ? -36.237 1.780 59.714 1.00 90.25 231 ARG A N 1
ATOM 1795 C CA . ARG A 1 231 ? -37.355 0.953 60.190 1.00 90.25 231 ARG A CA 1
ATOM 1796 C C . ARG A 1 231 ? -37.102 0.257 61.517 1.00 90.25 231 ARG A C 1
ATOM 1798 O O . ARG A 1 231 ? -38.068 -0.232 62.089 1.00 90.25 231 ARG A O 1
ATOM 1805 N N . SER A 1 232 ? -35.866 0.176 62.005 1.00 81.06 232 SER A N 1
ATOM 1806 C CA . SER A 1 232 ? -35.609 -0.337 63.351 1.00 81.06 232 SER A CA 1
ATOM 1807 C C . SER A 1 232 ? -36.029 0.723 64.380 1.00 81.06 232 SER A C 1
ATOM 1809 O O . SER A 1 232 ? -35.336 1.738 64.490 1.00 81.06 232 SER A O 1
ATOM 1811 N N . PRO A 1 233 ? -37.146 0.545 65.117 1.00 69.31 233 PRO A N 1
ATOM 1812 C CA . PRO A 1 233 ? -37.500 1.466 66.188 1.00 69.31 233 PRO A CA 1
ATOM 1813 C C . PRO A 1 233 ? -36.398 1.427 67.248 1.00 69.31 233 PRO A C 1
ATOM 1815 O O . PRO A 1 233 ? -35.930 0.349 67.612 1.00 69.31 233 PRO A O 1
ATOM 1818 N N . SER A 1 234 ? -35.980 2.603 67.722 1.00 70.00 234 SER A N 1
ATOM 1819 C CA . SER A 1 234 ? -35.084 2.735 68.874 1.00 70.00 234 SER A CA 1
ATOM 1820 C C . SER A 1 234 ? -35.633 1.900 70.039 1.00 70.00 234 SER A C 1
ATOM 1822 O O . SER A 1 234 ? -36.721 2.217 70.521 1.00 70.00 234 SER A O 1
ATOM 1824 N N . PRO A 1 235 ? -34.928 0.857 70.514 1.00 68.31 235 PRO A N 1
ATOM 1825 C CA . PRO A 1 235 ? -35.391 0.046 71.637 1.00 68.31 235 PRO A CA 1
ATOM 1826 C C . PRO A 1 235 ? -35.167 0.712 73.008 1.00 68.31 235 PRO A C 1
ATOM 1828 O O . PRO A 1 235 ? -35.300 0.047 74.029 1.00 68.31 235 PRO A O 1
ATOM 1831 N N . PHE A 1 236 ? -34.836 2.007 73.059 1.00 64.56 236 PHE A N 1
ATOM 1832 C CA . PHE A 1 236 ? -34.659 2.751 74.307 1.00 64.56 236 PHE A CA 1
ATOM 1833 C C . PHE A 1 236 ? -35.565 3.988 74.332 1.00 64.56 236 PHE A C 1
ATOM 1835 O O . PHE A 1 236 ? -35.172 5.066 73.880 1.00 64.56 236 PHE A O 1
ATOM 1842 N N . GLN A 1 237 ? -36.777 3.806 74.857 1.00 51.12 237 GLN A N 1
ATOM 1843 C CA . GLN A 1 237 ? -37.567 4.823 75.554 1.00 51.12 237 GLN A CA 1
ATOM 1844 C C . GLN A 1 237 ? -38.265 4.167 76.742 1.00 51.12 237 GLN A C 1
ATOM 1846 O O . GLN A 1 237 ? -38.753 3.028 76.567 1.00 51.12 237 GLN A O 1
#

Mean predicted aligned error: 13.46 Å

Solvent-accessible surface area (backbone atoms only — not comparable to full-atom values): 14820 Å² total; per-residue (Å²): 140,85,88,83,87,86,91,75,82,86,75,86,56,105,62,91,74,81,91,64,95,78,84,77,54,91,84,36,64,54,77,51,97,52,33,36,40,33,56,39,73,93,70,58,25,45,38,37,37,33,48,67,92,88,45,84,40,69,59,34,35,43,39,78,63,32,36,34,63,92,50,83,49,82,42,100,57,80,72,76,83,76,57,62,77,81,43,75,76,70,61,61,64,71,58,50,54,41,74,73,45,92,64,88,79,71,75,38,50,59,54,54,56,66,65,49,71,63,43,77,42,86,52,87,71,83,68,84,72,75,90,82,71,98,67,86,75,81,72,82,53,84,39,73,45,74,56,58,68,49,39,35,73,77,38,51,88,31,33,39,76,38,96,78,75,90,44,69,38,75,42,64,67,54,53,50,53,42,51,53,48,24,51,50,52,52,51,52,50,49,54,53,48,53,58,48,52,58,50,51,52,51,52,50,54,52,49,51,52,52,52,52,54,50,50,54,51,51,53,52,50,51,53,51,50,54,52,50,64,72,63,56,74,78,90,81,127

Foldseek 3Di:
DDDDDDPDDDDDDVDDDDPDDDDQPAVRWDDDVQWIWDQDPVQSKTWIWGQDPNDTDTQWIQHQQFIHHVHGDGDPDGPDPDDVVVVPPPDDVLVVLCVVDPDNPDPALLVLVVQQPWDWDQDQPPPPDDPDDPDPPRPRDTDTDTDLVSCCVSPVPQWDQDPPDRDTDGNPVVVVSSVVRNVVVVVVVVVVVVVVVVVVVVVVVVVVVVVVVVVVVVVVVVVVVVVVVVPPPDPPD

Sequence (237 aa):
GLSMSLTECPRIGSTLSVFDSFCIGEGQAIKMPGWTLSWDDALQSFQFVGNFGGSDFRPLAITPVGGQLHGTWSADSIVSASDRRLKCRVRPLRQALRSSSRTSDTWTASWVLRQLHPRRIAAPVAVPLSAGNSGTSQRQEVRYQLEAEDLQRVLPGAARPAPTGGRVGVSYQDIIAVLVLAAKERQQRMRSHEASEAREDLLIREHDKLIQALEDQVAKLQWRFTQLLQRSPSPFQ

InterPro domains:
  IPR030392 Intramolecular chaperone auto-processing domain [PS51688] (82-197)

Nearest PDB structures (foldseek):
  4nv8-assembly3_B  TM=5.057E-01  e=1.880E+00  Mesorhizobium japonicum MAFF 303099
  2bsz-assembly2_B  TM=3.964E-01  e=3.050E+00  Mesorhizobium loti
  5cj4-assembly1_A  TM=3.775E-01  e=9.632E+00  Homo sapiens

Secondary structure (DSSP, 8-state):
-------S-----SS----S--PPPTT-EEEETTEEEEEETTTTEEEEEEEETTEEEEEEEEETTEEEESSEEE-SS------HHHHTT---HHHHHHHH-SS-S---HHHHHHHS-PEEEE--------SS---------EEEE--HHHHHHH-TTTEEE-SSSS-EEE-HHHHHHHHHHHHHHHHHHHHHHHHHHHHHHHHHHHHHHHHHHHHHHHHHHHHHHHHHHHHS--S--

Organism: NCBI:txid73915

pLDDT: mean 80.36, std 18.15, range [21.17, 98.69]

Radius of gyration: 35.34 Å; Cα contacts (8 Å, |Δi|>4): 203; chains: 1; bounding box: 69×73×121 Å